Protein AF-0000000080790350 (afdb_homodimer)

Solvent-accessible surface area (backbone atoms only — not comparable to full-atom values): 18212 Å² total; per-residue (Å²): 137,36,39,38,38,30,32,39,28,76,56,32,41,50,53,50,46,37,52,46,24,43,45,66,28,54,47,45,49,89,55,84,63,51,65,46,79,65,75,39,36,37,37,36,32,39,44,92,26,59,66,19,50,53,49,30,52,49,27,26,46,53,62,64,70,47,78,74,67,46,77,46,75,46,97,42,68,61,76,82,42,36,66,51,38,51,50,48,20,52,53,43,40,72,71,52,45,65,69,18,37,37,30,43,49,18,42,58,64,66,57,24,40,24,40,50,50,22,28,57,74,49,48,26,22,39,30,40,40,49,63,58,66,70,58,46,53,53,36,49,54,53,43,64,66,40,58,81,42,46,81,59,41,71,72,69,68,65,42,40,78,64,39,45,68,45,50,72,90,76,54,48,30,32,32,57,90,135,36,39,38,38,29,33,41,28,77,57,33,39,50,50,50,47,37,52,47,25,42,44,66,29,54,47,45,48,89,55,85,66,51,64,46,79,63,75,38,37,37,38,36,31,40,43,91,26,59,65,19,50,52,50,31,52,47,26,27,46,52,62,65,70,46,78,75,69,45,78,47,73,44,98,42,69,64,75,80,44,37,66,50,37,50,51,47,21,52,54,44,40,72,71,50,45,66,69,18,35,38,31,42,48,18,41,57,63,64,56,25,40,25,40,50,51,23,29,58,73,50,47,26,24,40,30,40,41,48,62,57,66,70,59,45,54,53,36,50,53,54,44,63,66,41,58,83,40,44,78,59,43,68,70,67,67,62,40,43,77,62,38,45,66,43,50,70,90,74,54,48,30,32,32,57,92

Sequence (354 aa):
MVKLVSTLGTSPGGVAETLQNLSTGKYIAPFEPKEIKFDEFIVLRTKGTEEAYYALRAILLCCVGFEKVKEVVFPFDDIENPKDFITVRETVREMLKPGDFMDFTGGRKAMSAAAVLSARDVGAHLVSTIIDQKEYGEMMVKFNRLKDKLSNVYSKGDCRSYFCDLMSSTTRTIVFFMVKLVSTLGTSPGGVAETLQNLSTGKYIAPFEPKEIKFDEFIVLRTKGTEEAYYALRAILLCCVGFEKVKEVVFPFDDIENPKDFITVRETVREMLKPGDFMDFTGGRKAMSAAAVLSARDVGAHLVSTIIDQKEYGEMMVKFNRLKDKLSNVYSKGDCRSYFCDLMSSTTRTIVFF

Foldseek 3Di:
DAEEEEEADQAQAFVLVQLQCQQCQNAAEPDRTDHDDHPAYEYEYEPPNVLSVLLNQLCCVQPRVDHHYHYDYDDHHAPDDVVSLVVLLVVLLVVDAAAYEYEYAHDDPSSSVSNVVSCVVRNHWYKYKDDDPVLQVVLVVLSVVCSVCSVVVVVPPPSCVRNVSSYDPPIHMYTYD/DAEEEEEADQAQAFVLVQLQCLQCQNAAEPDRTDHDDHPAYEYEYEPPNVLSVLLNQLCCVQPRVDHHYHYDYDDHHADDDVVSLVVLLVVLLVVDAAAYEYEYAHDDPSSSVSNVVSCVVRNHWYKYKDDDPVVQVVLVVLSVVCSVCSVVVVPPPPSCVRSVSSYDPDIHMYTYD

Organism: Sulfurisphaera tokodaii (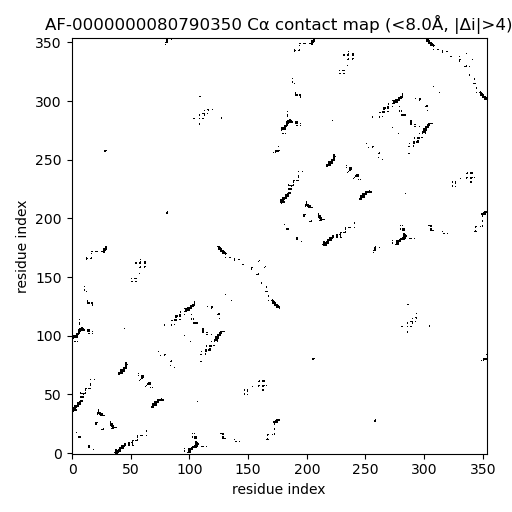strain DSM 16993 / JCM 10545 / NBRC 100140 / 7) (NCBI:txid273063)

Structure (mmCIF, N/CA/C/O backbone):
data_AF-0000000080790350-model_v1
#
loop_
_entity.id
_entity.type
_entity.pdbx_description
1 polymer 'CRISPR-associated protein'
#
loop_
_atom_site.group_PDB
_atom_site.id
_atom_site.type_symbol
_atom_site.label_atom_id
_atom_site.label_alt_id
_atom_site.label_comp_id
_atom_site.label_asym_id
_atom_site.label_entity_id
_atom_site.label_seq_id
_atom_site.pdbx_PDB_ins_code
_atom_site.Cartn_x
_atom_site.Cartn_y
_atom_site.Cartn_z
_atom_site.occupancy
_atom_site.B_iso_or_equiv
_atom_site.auth_seq_id
_atom_site.auth_comp_id
_atom_site.auth_asym_id
_atom_site.auth_atom_id
_atom_site.pdbx_PDB_model_num
ATOM 1 N N . MET A 1 1 ? 0.564 -28.547 3.238 1 87.38 1 MET A N 1
ATOM 2 C CA . MET A 1 1 ? -0.163 -27.766 2.234 1 87.38 1 MET A CA 1
ATOM 3 C C . MET A 1 1 ? 0.116 -26.281 2.389 1 87.38 1 MET A C 1
ATOM 5 O O . MET A 1 1 ? 0.014 -25.734 3.49 1 87.38 1 MET A O 1
ATOM 9 N N . VAL A 1 2 ? 0.736 -25.719 1.354 1 95.69 2 VAL A N 1
ATOM 10 C CA . VAL A 1 2 ? 1.088 -24.297 1.433 1 95.69 2 VAL A CA 1
ATOM 11 C C . VAL A 1 2 ? 0.245 -23.5 0.44 1 95.69 2 VAL A C 1
ATOM 13 O O . VAL A 1 2 ? 0.09 -23.906 -0.715 1 95.69 2 VAL A O 1
ATOM 16 N N . LYS A 1 3 ? -0.363 -22.422 0.945 1 97.25 3 LYS A N 1
ATOM 17 C CA . LYS A 1 3 ? -1.21 -21.594 0.087 1 97.25 3 LYS A CA 1
ATOM 18 C C . LYS A 1 3 ? -0.594 -20.219 -0.135 1 97.25 3 LY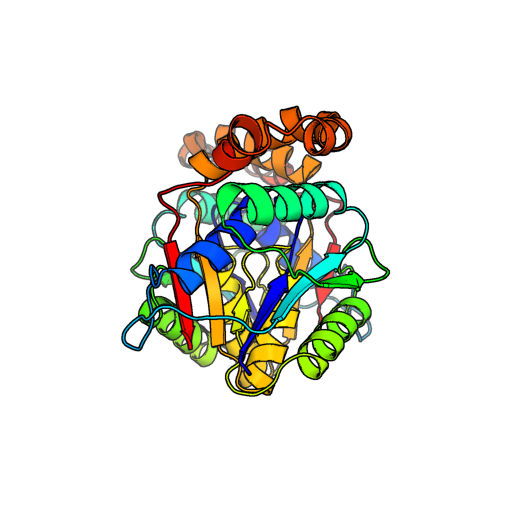S A C 1
ATOM 20 O O . LYS A 1 3 ? 0.123 -19.703 0.728 1 97.25 3 LYS A O 1
ATOM 25 N N . LEU A 1 4 ? -0.914 -19.656 -1.335 1 98.44 4 LEU A N 1
ATOM 26 C CA . LEU A 1 4 ? -0.67 -18.25 -1.646 1 98.44 4 LEU A CA 1
ATOM 27 C C . LEU A 1 4 ? -1.98 -17.469 -1.698 1 98.44 4 LEU A C 1
ATOM 29 O O . LEU A 1 4 ? -2.902 -17.844 -2.426 1 98.44 4 LEU A O 1
ATOM 33 N N . VAL A 1 5 ? -2.107 -16.516 -0.856 1 98.69 5 VAL A N 1
ATOM 34 C CA . VAL A 1 5 ? -3.23 -15.594 -0.904 1 98.69 5 VAL A CA 1
ATOM 35 C C . VAL A 1 5 ? -2.748 -14.219 -1.37 1 98.69 5 VAL A C 1
ATOM 37 O O . VAL A 1 5 ? -1.787 -13.672 -0.821 1 98.69 5 VAL A O 1
ATOM 40 N N . SER A 1 6 ? -3.375 -13.68 -2.443 1 98.56 6 SER A N 1
ATOM 41 C CA . SER A 1 6 ? -2.941 -12.406 -3.008 1 98.56 6 SER A CA 1
ATOM 42 C C . SER A 1 6 ? -4.09 -11.398 -3.045 1 98.56 6 SER A C 1
ATOM 44 O O . SER A 1 6 ? -5.219 -11.75 -3.379 1 98.56 6 SER A O 1
ATOM 46 N N . THR A 1 7 ? -3.775 -10.172 -2.65 1 98.25 7 THR A N 1
ATOM 47 C CA . THR A 1 7 ? -4.703 -9.086 -2.939 1 98.25 7 THR A CA 1
ATOM 48 C C . THR A 1 7 ? -4.559 -8.617 -4.383 1 98.25 7 THR A C 1
ATOM 50 O O . THR A 1 7 ? -3.441 -8.539 -4.902 1 98.25 7 THR A O 1
ATOM 53 N N . LEU A 1 8 ? -5.672 -8.352 -5.012 1 97.44 8 LEU A N 1
ATOM 54 C CA . LEU A 1 8 ? -5.672 -7.91 -6.406 1 97.44 8 LEU A CA 1
ATOM 55 C C . LEU A 1 8 ? -6.391 -6.574 -6.551 1 97.44 8 LEU A C 1
ATOM 57 O O . LEU A 1 8 ? -7.465 -6.375 -5.98 1 97.44 8 LEU A O 1
ATOM 61 N N . GLY A 1 9 ? -5.719 -5.656 -7.227 1 93.69 9 GLY A N 1
ATOM 62 C CA . GLY A 1 9 ? -6.34 -4.395 -7.602 1 93.69 9 GLY A CA 1
ATOM 63 C C . GLY A 1 9 ? -6.746 -4.344 -9.062 1 93.69 9 GLY A C 1
ATOM 64 O O . GLY A 1 9 ? -7.328 -5.297 -9.586 1 93.69 9 GLY A O 1
ATOM 65 N N . THR A 1 10 ? -6.461 -3.248 -9.703 1 89.5 10 THR A N 1
ATOM 66 C CA . THR A 1 10 ? -6.938 -3.02 -11.062 1 89.5 10 THR A CA 1
ATOM 67 C C . THR A 1 10 ? -5.906 -3.492 -12.086 1 89.5 10 THR A C 1
ATOM 69 O O . THR A 1 10 ? -6.168 -3.475 -13.289 1 89.5 10 THR A O 1
ATOM 72 N N . SER A 1 11 ? -4.781 -3.893 -11.656 1 87.75 11 SER A N 1
ATOM 73 C CA . SER A 1 11 ? -3.727 -4.379 -12.531 1 87.75 11 SER A CA 1
ATOM 74 C C . SER A 1 11 ? -3.357 -5.824 -12.211 1 87.75 11 SER A C 1
ATOM 76 O O . SER A 1 11 ? -3.037 -6.145 -11.062 1 87.75 11 SER A O 1
ATOM 78 N N . PRO A 1 12 ? -3.271 -6.656 -13.25 1 89.19 12 PRO A N 1
ATOM 79 C CA . PRO A 1 12 ? -3.023 -8.078 -12.992 1 89.19 12 PRO A CA 1
ATOM 80 C C . PRO A 1 12 ? -1.537 -8.398 -12.852 1 89.19 12 PRO A C 1
ATOM 82 O O . PRO A 1 12 ? -1.178 -9.438 -12.289 1 89.19 12 PRO A O 1
ATOM 85 N N . GLY A 1 13 ? -0.657 -7.637 -13.406 1 86.94 13 GLY A N 1
ATOM 86 C CA . GLY A 1 13 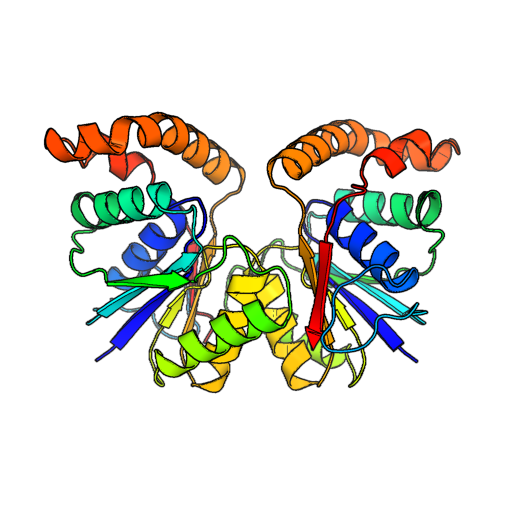? 0.731 -7.988 -13.656 1 86.94 13 GLY A CA 1
ATOM 87 C C . GLY A 1 13 ? 1.504 -8.312 -12.391 1 86.94 13 GLY A C 1
ATOM 88 O O . GLY A 1 13 ? 2.207 -9.328 -12.328 1 86.94 13 GLY A O 1
ATOM 89 N N . GLY A 1 14 ? 1.359 -7.559 -11.32 1 92.25 14 GLY A N 1
ATOM 90 C CA . GLY A 1 14 ? 2.129 -7.75 -10.102 1 92.25 14 GLY A CA 1
ATOM 91 C C . GLY A 1 14 ? 1.855 -9.078 -9.43 1 92.25 14 GLY A C 1
ATOM 92 O O . GLY A 1 14 ? 2.785 -9.766 -8.992 1 92.25 14 GLY A O 1
ATOM 93 N N . VAL A 1 15 ? 0.663 -9.469 -9.367 1 95.5 15 VAL A N 1
ATOM 94 C CA . VAL A 1 15 ? 0.258 -10.711 -8.711 1 95.5 15 VAL A CA 1
ATOM 95 C C . VAL A 1 15 ? 0.754 -11.906 -9.523 1 95.5 15 VAL A C 1
ATOM 97 O O . VAL A 1 15 ? 1.25 -12.891 -8.961 1 95.5 15 VAL A O 1
ATOM 100 N N . ALA A 1 16 ? 0.653 -11.797 -10.852 1 93.94 16 ALA A N 1
ATOM 101 C CA . ALA A 1 16 ? 1.15 -12.867 -11.711 1 93.94 16 ALA A CA 1
ATOM 102 C C . ALA A 1 16 ? 2.652 -13.062 -11.531 1 93.94 16 ALA A C 1
ATOM 104 O O . ALA A 1 16 ? 3.127 -14.203 -11.414 1 93.94 16 ALA A O 1
ATOM 105 N N . GLU A 1 17 ? 3.311 -11.984 -11.477 1 94.69 17 GLU A N 1
ATOM 106 C CA . GLU A 1 17 ? 4.762 -12.031 -11.32 1 94.69 17 GLU A CA 1
ATOM 107 C C . GLU A 1 17 ? 5.156 -12.57 -9.953 1 94.69 17 GLU A C 1
ATOM 109 O O . GLU A 1 17 ? 6.164 -13.273 -9.828 1 94.69 17 GLU A O 1
ATOM 114 N N . THR A 1 18 ? 4.395 -12.242 -8.961 1 96.62 18 THR A N 1
ATOM 115 C CA . THR A 1 18 ? 4.66 -12.781 -7.629 1 96.62 18 THR A CA 1
ATOM 116 C C . THR A 1 18 ? 4.602 -14.312 -7.648 1 96.62 18 THR A C 1
ATOM 118 O O . THR A 1 18 ? 5.539 -14.977 -7.203 1 96.62 18 THR A O 1
ATOM 121 N N . LEU A 1 19 ? 3.527 -14.852 -8.188 1 96.5 19 LEU A N 1
ATOM 122 C CA . LEU A 1 19 ? 3.383 -16.297 -8.258 1 96.5 19 LEU A CA 1
ATOM 123 C C . LEU A 1 19 ? 4.512 -16.922 -9.07 1 96.5 19 LEU A C 1
ATOM 125 O O . LEU A 1 19 ? 5.113 -17.906 -8.648 1 96.5 19 LEU A O 1
ATOM 129 N N . GLN A 1 20 ? 4.789 -16.328 -10.203 1 94.56 20 GLN A N 1
ATOM 130 C CA . GLN A 1 20 ? 5.852 -16.844 -11.055 1 94.56 20 GLN A CA 1
ATOM 131 C C . GLN A 1 20 ? 7.188 -16.859 -10.32 1 94.56 20 GLN A C 1
ATOM 133 O O . GLN A 1 20 ? 7.898 -17.875 -10.336 1 94.56 20 GLN A O 1
ATOM 138 N N . ASN A 1 21 ? 7.527 -15.773 -9.703 1 96.44 21 ASN A N 1
ATOM 139 C CA . ASN A 1 21 ? 8.82 -15.648 -9.031 1 96.44 21 ASN A CA 1
ATOM 140 C C . ASN A 1 21 ? 8.938 -16.594 -7.848 1 96.44 21 ASN A C 1
ATOM 142 O O . ASN A 1 21 ? 9.977 -17.234 -7.652 1 96.44 21 ASN A O 1
ATOM 146 N N . LEU A 1 22 ? 7.859 -16.703 -7.07 1 97.25 22 LEU A N 1
ATOM 147 C CA . LEU A 1 22 ? 7.883 -17.641 -5.945 1 97.25 22 LEU A CA 1
ATOM 148 C C . LEU A 1 22 ? 7.992 -19.078 -6.43 1 97.25 22 LEU A C 1
ATOM 150 O O . LEU A 1 22 ? 8.773 -19.859 -5.887 1 97.25 22 LEU A O 1
ATOM 154 N N . SER A 1 23 ? 7.266 -19.406 -7.469 1 96.06 23 SER A N 1
ATOM 155 C CA . SER A 1 23 ? 7.207 -20.781 -7.957 1 96.06 23 SER A CA 1
ATOM 156 C C . SER A 1 23 ? 8.523 -21.188 -8.609 1 96.06 23 SER A C 1
ATOM 158 O O . SER A 1 23 ? 8.836 -22.375 -8.695 1 96.06 23 SER A O 1
ATOM 160 N N . THR A 1 24 ? 9.273 -20.219 -9.07 1 95.44 24 THR A N 1
ATOM 161 C CA . THR A 1 24 ? 10.523 -20.531 -9.758 1 95.44 24 THR A CA 1
ATOM 162 C C . THR A 1 24 ? 11.727 -20.234 -8.875 1 95.44 24 THR A C 1
ATOM 164 O O . THR A 1 24 ? 12.867 -20.328 -9.312 1 95.44 24 THR A O 1
ATOM 167 N N . GLY A 1 25 ? 11.484 -19.75 -7.672 1 96.69 25 GLY A N 1
ATOM 168 C CA . GLY A 1 25 ? 12.547 -19.516 -6.711 1 96.69 25 GLY A CA 1
ATOM 169 C C . GLY A 1 25 ? 13.305 -18.219 -6.961 1 96.69 25 GLY A C 1
ATOM 170 O O . GLY A 1 25 ? 14.43 -18.047 -6.484 1 96.69 25 GLY A O 1
ATOM 171 N N . LYS A 1 26 ? 12.695 -17.312 -7.699 1 95.56 26 LYS A N 1
ATOM 172 C CA . LYS A 1 26 ? 13.336 -16.047 -8.047 1 95.56 26 LYS A CA 1
ATOM 173 C C . LYS A 1 26 ? 12.812 -14.906 -7.172 1 95.56 26 LYS A C 1
ATOM 175 O O . LYS A 1 26 ? 12.117 -14.016 -7.664 1 95.56 26 LYS A O 1
ATOM 180 N N . TYR A 1 27 ? 13.242 -14.938 -5.934 1 97.31 27 TYR A N 1
ATOM 181 C CA . TYR A 1 27 ? 12.828 -13.914 -4.973 1 97.31 27 TYR A CA 1
ATOM 182 C C . TYR A 1 27 ? 13.898 -13.711 -3.906 1 97.31 27 TYR A C 1
ATOM 184 O O . TYR A 1 27 ? 14.836 -14.5 -3.797 1 97.31 27 TYR A O 1
ATOM 192 N N . ILE A 1 28 ? 13.805 -12.602 -3.244 1 97.81 28 ILE A N 1
ATOM 193 C CA . ILE A 1 28 ? 14.688 -12.266 -2.131 1 97.81 28 ILE A CA 1
ATOM 194 C C . ILE A 1 28 ? 13.992 -12.602 -0.809 1 97.81 28 ILE A C 1
ATOM 196 O O . ILE A 1 28 ? 12.805 -12.328 -0.638 1 97.81 28 ILE A O 1
ATOM 200 N N . ALA A 1 29 ? 14.719 -13.242 0.128 1 97.56 29 ALA A N 1
ATOM 201 C CA . ALA A 1 29 ? 14.148 -13.672 1.401 1 97.56 29 ALA A CA 1
ATOM 202 C C . ALA A 1 29 ? 15.211 -13.711 2.494 1 97.56 29 ALA A C 1
ATOM 204 O O . ALA A 1 29 ? 16.406 -13.586 2.211 1 97.56 29 ALA A O 1
ATOM 205 N N . PRO A 1 30 ? 14.711 -13.727 3.766 1 95.62 30 PRO A N 1
ATOM 206 C CA . PRO A 1 30 ? 15.688 -13.875 4.852 1 95.62 30 PRO A CA 1
ATOM 207 C C . PRO A 1 30 ? 16.266 -15.289 4.938 1 95.62 30 PRO A C 1
ATOM 209 O O . PRO A 1 30 ? 17.125 -15.562 5.777 1 95.62 30 PRO A O 1
ATOM 212 N N . PHE A 1 31 ? 15.758 -16.172 4.121 1 95 31 PHE A N 1
ATOM 213 C CA . PHE A 1 31 ? 16.219 -17.562 4.008 1 95 31 PHE A CA 1
ATOM 214 C C . PHE A 1 31 ? 16.562 -17.891 2.561 1 95 31 PHE A C 1
ATOM 216 O O . PHE A 1 31 ? 16.312 -17.094 1.654 1 95 31 PHE A O 1
ATOM 223 N N . GLU A 1 32 ? 17.125 -19.031 2.352 1 96.12 32 GLU A N 1
ATOM 224 C CA . GLU A 1 32 ? 17.5 -19.422 1 1 96.12 32 GLU A CA 1
ATOM 225 C C . GLU A 1 32 ? 16.266 -19.641 0.128 1 96.12 32 GLU A C 1
ATOM 227 O O . GLU A 1 32 ? 15.398 -20.453 0.454 1 96.12 32 GLU A O 1
ATOM 232 N N . PRO A 1 33 ? 16.219 -18.922 -0.925 1 96 33 PRO A N 1
ATOM 233 C CA . PRO A 1 33 ? 15.078 -19.125 -1.816 1 96 33 PRO A CA 1
ATOM 234 C C . PRO A 1 33 ? 15.047 -20.516 -2.43 1 96 33 PRO A C 1
ATOM 236 O O . PRO A 1 33 ? 16.094 -21.078 -2.746 1 96 33 PRO A O 1
ATOM 239 N N . LYS A 1 34 ? 13.852 -21.016 -2.516 1 97.19 34 LYS A N 1
ATOM 240 C CA . LYS A 1 34 ? 13.57 -22.281 -3.213 1 97.19 34 LYS A CA 1
ATOM 241 C C . LYS A 1 34 ? 12.289 -22.188 -4.023 1 97.19 34 LYS A C 1
ATOM 243 O O . LYS A 1 34 ? 11.5 -21.25 -3.846 1 97.19 34 LYS A O 1
ATOM 248 N N . GLU A 1 35 ? 12.188 -23.125 -4.941 1 97.62 35 GLU A N 1
ATOM 249 C CA . GLU A 1 35 ? 10.906 -23.219 -5.637 1 97.62 35 GLU A CA 1
ATOM 250 C C . GLU A 1 35 ? 9.781 -23.578 -4.668 1 97.62 35 GLU A C 1
ATOM 252 O O . GLU A 1 35 ? 9.93 -24.469 -3.832 1 97.62 35 GLU A O 1
ATOM 257 N N . ILE A 1 36 ? 8.758 -22.875 -4.754 1 97 36 ILE A N 1
ATOM 258 C CA . ILE A 1 36 ? 7.617 -23.156 -3.887 1 97 36 ILE A CA 1
ATOM 259 C C . ILE A 1 36 ? 6.449 -23.672 -4.719 1 97 36 ILE A C 1
ATOM 261 O O . ILE A 1 36 ? 6.035 -23.031 -5.688 1 97 36 ILE A O 1
ATOM 265 N N . LYS A 1 37 ? 5.988 -24.781 -4.395 1 95.31 37 LYS A N 1
ATOM 266 C CA . LYS A 1 37 ? 4.773 -25.328 -4.996 1 95.31 37 LYS A CA 1
ATOM 267 C C . LYS A 1 37 ? 3.551 -25.031 -4.133 1 95.31 37 LYS A C 1
ATOM 269 O O . LYS A 1 37 ? 3.441 -25.531 -3.012 1 95.31 37 LYS A O 1
ATOM 274 N N . PHE A 1 38 ? 2.648 -24.297 -4.672 1 96.81 38 PHE A N 1
ATOM 275 C CA . PHE A 1 38 ? 1.456 -23.938 -3.91 1 96.81 38 PHE A CA 1
ATOM 276 C C . PHE A 1 38 ? 0.329 -24.922 -4.18 1 96.81 38 PHE A C 1
ATOM 278 O O . PHE A 1 38 ? 0.031 -25.234 -5.332 1 96.81 38 PHE A O 1
ATOM 285 N N . ASP A 1 39 ? -0.269 -25.375 -3.135 1 95.25 39 ASP A N 1
ATOM 286 C CA . ASP A 1 39 ? -1.43 -26.25 -3.24 1 95.25 39 ASP A CA 1
ATOM 287 C C . ASP A 1 39 ? -2.684 -25.453 -3.609 1 95.25 39 ASP A C 1
ATOM 289 O O . ASP A 1 39 ? -3.602 -26 -4.23 1 95.25 39 ASP A O 1
ATOM 293 N N . GLU A 1 40 ? -2.674 -24.266 -3.156 1 96.5 40 GLU A N 1
ATOM 294 C CA . GLU A 1 40 ? -3.816 -23.375 -3.381 1 96.5 40 GLU A CA 1
ATOM 295 C C . GLU A 1 40 ? -3.365 -21.938 -3.621 1 96.5 40 GLU A C 1
ATOM 297 O O . GLU A 1 40 ? -2.443 -21.453 -2.961 1 96.5 40 GLU A O 1
ATOM 302 N N . PHE A 1 41 ? -3.98 -21.359 -4.602 1 98 41 PHE A N 1
ATOM 303 C CA . PHE A 1 41 ? -3.797 -19.938 -4.875 1 98 41 PHE A CA 1
ATOM 304 C C . PHE A 1 41 ? -5.129 -19.203 -4.828 1 98 41 PHE A C 1
ATOM 306 O O . PHE A 1 41 ? -6.047 -19.516 -5.59 1 98 41 PHE A O 1
ATOM 313 N N . ILE A 1 42 ? -5.266 -18.266 -3.861 1 98.38 42 ILE A N 1
ATOM 314 C CA . ILE A 1 42 ? -6.496 -17.516 -3.654 1 98.38 42 ILE A CA 1
ATOM 315 C C . ILE A 1 42 ? -6.25 -16.031 -3.922 1 98.38 42 ILE A C 1
ATOM 317 O O . ILE A 1 42 ? -5.266 -15.469 -3.441 1 98.38 42 ILE A O 1
ATOM 321 N N . VAL A 1 43 ? -7.117 -15.445 -4.691 1 98.38 43 VAL A N 1
ATOM 322 C CA . VAL A 1 43 ? -7.031 -14.023 -5.012 1 98.38 43 VAL A CA 1
ATOM 323 C C . VAL A 1 43 ? -8.18 -13.273 -4.344 1 98.38 43 VAL A C 1
ATOM 325 O O . VAL A 1 43 ? -9.344 -13.633 -4.52 1 98.38 43 VAL A O 1
ATOM 328 N N . LEU A 1 44 ? -7.832 -12.281 -3.549 1 98.56 44 LEU A N 1
ATOM 329 C CA . LEU A 1 44 ? -8.789 -11.391 -2.914 1 98.56 44 LEU A CA 1
ATOM 330 C C . LEU A 1 44 ? -8.953 -10.109 -3.723 1 98.56 44 LEU A C 1
ATOM 332 O O . LEU A 1 44 ? -7.969 -9.445 -4.051 1 98.56 44 LEU A O 1
ATOM 336 N N . ARG A 1 45 ? -10.203 -9.75 -3.988 1 97.75 45 ARG A N 1
ATOM 337 C CA . ARG A 1 45 ? -10.414 -8.539 -4.766 1 97.75 45 ARG A CA 1
ATOM 338 C C . ARG A 1 45 ? -11.727 -7.863 -4.383 1 97.75 45 ARG A C 1
ATOM 340 O O . ARG A 1 45 ? -12.594 -8.492 -3.766 1 97.75 45 ARG A O 1
ATOM 347 N N . THR A 1 46 ? -11.82 -6.594 -4.609 1 96.75 46 THR A N 1
ATOM 348 C CA . THR A 1 46 ? -13.07 -5.867 -4.418 1 96.75 46 THR A CA 1
ATOM 349 C C . THR A 1 46 ? -13.906 -5.875 -5.699 1 96.75 46 THR A C 1
ATOM 351 O O . THR A 1 46 ? -13.422 -6.277 -6.758 1 96.75 46 THR A O 1
ATOM 354 N N . LYS A 1 47 ? -15.078 -5.488 -5.57 1 95.25 47 LYS A N 1
ATOM 355 C CA . LYS A 1 47 ? -15.922 -5.312 -6.75 1 95.25 47 LYS A CA 1
ATOM 356 C C . LYS A 1 47 ? -15.305 -4.312 -7.723 1 95.25 47 LYS A C 1
ATOM 358 O O . LYS A 1 47 ? -14.578 -3.406 -7.309 1 95.25 47 LYS A O 1
ATOM 363 N N . GLY A 1 48 ? -15.531 -4.562 -8.992 1 91.75 48 GLY A N 1
ATOM 364 C CA . GLY A 1 48 ? -15.07 -3.611 -9.992 1 91.75 48 GLY A CA 1
ATOM 365 C C . GLY A 1 48 ? -13.695 -3.945 -10.539 1 91.75 48 GLY A C 1
ATOM 366 O O . GLY A 1 48 ? -13.148 -3.207 -11.367 1 91.75 48 GLY A O 1
ATOM 367 N N . THR A 1 49 ? -13.07 -5.066 -10.094 1 93.38 49 THR A N 1
ATOM 368 C CA . THR A 1 49 ? -11.734 -5.445 -10.539 1 93.38 49 THR A CA 1
ATOM 369 C C . THR A 1 49 ? -11.789 -6.707 -11.398 1 93.38 49 THR A C 1
ATOM 371 O O . THR A 1 49 ? -10.805 -7.449 -11.484 1 93.38 49 THR A O 1
ATOM 374 N N . GLU A 1 50 ? -12.906 -6.965 -12.047 1 91.38 50 GLU A N 1
ATOM 375 C CA . GLU A 1 50 ? -13.148 -8.195 -12.789 1 91.38 50 GLU A CA 1
ATOM 376 C C . GLU A 1 50 ? -12.195 -8.328 -13.969 1 91.38 50 GLU A C 1
ATOM 378 O O . GLU A 1 50 ? -11.672 -9.414 -14.234 1 91.38 50 GLU A O 1
ATOM 383 N N . GLU A 1 51 ? -12.008 -7.254 -14.648 1 89.06 51 GLU A N 1
ATOM 384 C CA . GLU A 1 51 ? -11.141 -7.297 -15.82 1 89.06 51 GLU A CA 1
ATOM 385 C C . GLU A 1 51 ? -9.711 -7.688 -15.438 1 89.06 51 GLU A C 1
ATOM 387 O O . GLU A 1 51 ? -9.07 -8.469 -16.141 1 89.06 51 GLU A O 1
ATOM 392 N N . ALA A 1 52 ? -9.242 -7.121 -14.344 1 91.5 52 ALA A N 1
ATOM 393 C CA . ALA A 1 52 ? -7.91 -7.469 -13.867 1 91.5 52 ALA A CA 1
ATOM 394 C C . ALA A 1 52 ? -7.832 -8.938 -13.477 1 91.5 52 ALA A C 1
ATOM 396 O O . ALA A 1 52 ? -6.832 -9.609 -13.75 1 91.5 52 ALA A O 1
ATOM 397 N N . TYR A 1 53 ? -8.883 -9.445 -12.906 1 93.06 53 TYR A N 1
ATOM 398 C CA . TYR A 1 53 ? -8.922 -10.844 -12.492 1 93.06 53 TYR A CA 1
ATOM 399 C C . TYR A 1 53 ? -8.891 -11.773 -13.703 1 93.06 53 TYR A C 1
ATOM 401 O O . TYR A 1 53 ? -8.156 -12.758 -13.719 1 93.06 53 TYR A O 1
ATOM 409 N N . TYR A 1 54 ? -9.641 -11.43 -14.664 1 88.94 54 TYR A N 1
ATOM 410 C CA . TYR A 1 54 ? -9.68 -12.258 -15.867 1 88.94 54 TYR A CA 1
ATOM 411 C C . TYR A 1 54 ? -8.328 -12.234 -16.578 1 88.94 54 TYR A C 1
ATOM 413 O O . TYR A 1 54 ? -7.863 -13.273 -17.062 1 88.94 54 TYR A O 1
ATOM 421 N N . ALA A 1 55 ? -7.777 -11.125 -16.625 1 89.62 55 ALA A N 1
ATOM 422 C CA . ALA A 1 55 ? -6.449 -11.016 -17.219 1 89.62 55 ALA A CA 1
ATOM 423 C C . ALA A 1 55 ? -5.426 -11.828 -16.438 1 89.62 55 ALA A C 1
ATOM 425 O O . ALA A 1 55 ? -4.566 -12.492 -17.016 1 89.62 55 ALA A O 1
ATOM 426 N N . LEU A 1 56 ? -5.523 -11.766 -15.117 1 92.56 56 LEU A N 1
ATOM 427 C CA . LEU A 1 56 ? -4.637 -12.562 -14.273 1 92.56 56 LEU A CA 1
ATOM 428 C C . LEU A 1 56 ? -4.77 -14.047 -14.578 1 92.56 56 LEU A C 1
ATOM 430 O O . LEU A 1 56 ? -3.768 -14.742 -14.758 1 92.56 56 LEU A O 1
ATOM 434 N N . ARG A 1 57 ? -5.969 -14.523 -14.703 1 91.12 57 ARG A N 1
ATOM 435 C CA . ARG A 1 57 ? -6.219 -15.93 -15 1 91.12 57 ARG A CA 1
ATOM 436 C C . ARG A 1 57 ? -5.602 -16.328 -16.328 1 91.12 57 ARG A C 1
ATOM 438 O O . ARG A 1 57 ? -5.012 -17.406 -16.453 1 91.12 57 ARG A O 1
ATOM 445 N N . ALA A 1 58 ? -5.758 -15.438 -17.234 1 87.06 58 ALA A N 1
ATOM 446 C CA . ALA A 1 58 ? -5.199 -15.695 -18.547 1 87.06 58 ALA A CA 1
ATOM 447 C C . ALA A 1 58 ? -3.674 -15.766 -18.5 1 87.06 58 ALA A C 1
ATOM 449 O O . ALA A 1 58 ? -3.064 -16.656 -19.078 1 87.06 58 ALA A O 1
ATOM 450 N N . ILE A 1 59 ? -3.102 -14.844 -17.812 1 90.12 59 ILE A N 1
ATOM 451 C CA . ILE A 1 59 ? -1.649 -14.805 -17.672 1 90.12 59 ILE A CA 1
ATOM 452 C C . ILE A 1 59 ? -1.165 -16.078 -17 1 90.12 59 ILE A C 1
ATOM 454 O O . ILE A 1 59 ? -0.216 -16.719 -17.469 1 90.12 59 ILE A O 1
ATOM 458 N N . LEU A 1 60 ? -1.838 -16.453 -15.953 1 91.5 60 LEU A N 1
ATOM 459 C CA . LEU A 1 60 ? -1.423 -17.609 -15.18 1 91.5 60 LEU A CA 1
ATOM 460 C C . LEU A 1 60 ? -1.524 -18.891 -16.016 1 91.5 60 LEU A C 1
ATOM 462 O O . LEU A 1 60 ? -0.639 -19.734 -15.969 1 91.5 60 LEU A O 1
ATOM 466 N N . LEU A 1 61 ? -2.539 -18.938 -16.75 1 87.25 61 LEU A N 1
ATOM 467 C CA . LEU A 1 61 ? -2.758 -20.125 -17.578 1 87.25 61 LEU A CA 1
ATOM 468 C C . LEU A 1 61 ? -1.76 -20.172 -18.719 1 87.25 61 LEU A C 1
ATOM 470 O O . LEU A 1 61 ? -1.123 -21.203 -18.953 1 87.25 61 LEU A O 1
ATOM 474 N N . CYS A 1 62 ? -1.577 -19.062 -19.344 1 85.94 62 CYS A N 1
ATOM 475 C CA . CYS A 1 62 ? -0.878 -19.047 -20.625 1 85.94 62 CYS A CA 1
ATOM 476 C C . CYS A 1 62 ? 0.621 -18.859 -20.422 1 85.94 62 CYS A C 1
ATOM 478 O O . CYS A 1 62 ? 1.423 -19.312 -21.25 1 85.94 62 CYS A O 1
ATOM 480 N N . CYS A 1 63 ? 0.94 -18.156 -19.391 1 87.19 63 CYS A N 1
ATOM 481 C CA . CYS A 1 63 ? 2.324 -17.719 -19.297 1 87.19 63 CYS A CA 1
ATOM 482 C C . CYS A 1 63 ? 3.027 -18.359 -18.109 1 87.19 63 CYS A C 1
ATOM 484 O O . CYS A 1 63 ? 4.238 -18.594 -18.156 1 87.19 63 CYS A O 1
ATOM 486 N N . VAL A 1 64 ? 2.299 -18.703 -17.094 1 87.5 64 VAL A N 1
ATOM 487 C CA . VAL A 1 64 ? 2.906 -19.219 -15.867 1 87.5 64 VAL A CA 1
ATOM 488 C C . VAL A 1 64 ? 2.66 -20.719 -15.758 1 87.5 64 VAL A C 1
ATOM 490 O O . VAL A 1 64 ? 3.48 -21.453 -15.195 1 87.5 64 VAL A O 1
ATOM 493 N N . GLY A 1 65 ? 1.611 -21.188 -16.359 1 87.12 65 GLY A N 1
ATOM 494 C CA . GLY A 1 65 ? 1.273 -22.609 -16.281 1 87.12 65 GLY A CA 1
ATOM 495 C C . GLY A 1 65 ? 0.585 -22.984 -14.984 1 87.12 65 GLY A C 1
ATOM 496 O O . GLY A 1 65 ? 0.83 -24.062 -14.445 1 87.12 65 GLY A O 1
ATOM 497 N N . PHE A 1 66 ? -0.13 -22.016 -14.438 1 90.12 66 PHE A N 1
ATOM 498 C CA . PHE A 1 66 ? -0.916 -22.234 -13.227 1 90.12 66 PHE A CA 1
ATOM 499 C C . PHE A 1 66 ? -2.406 -22.109 -13.523 1 90.12 66 PHE A C 1
ATOM 501 O O . PHE A 1 66 ? -2.854 -21.109 -14.07 1 90.12 66 PHE A O 1
ATOM 508 N N . GLU A 1 67 ? -3.23 -23.078 -13.023 1 85.94 67 GLU A N 1
ATOM 509 C CA . GLU A 1 67 ? -4.629 -23.094 -13.438 1 85.94 67 GLU A CA 1
ATOM 510 C C . GLU A 1 67 ? -5.562 -22.906 -12.25 1 85.94 67 GLU A C 1
ATOM 512 O O . GLU A 1 67 ? -6.629 -22.297 -12.383 1 85.94 67 GLU A O 1
ATOM 517 N N . LYS A 1 68 ? -5.219 -23.422 -11.133 1 90.06 68 LYS A N 1
ATOM 518 C CA . LYS A 1 68 ? -6.148 -23.453 -10.008 1 90.06 68 LYS A CA 1
ATOM 519 C C . LYS A 1 68 ? -6.078 -22.172 -9.188 1 90.06 68 LYS A C 1
ATOM 521 O O . LYS A 1 68 ? -5.219 -22.031 -8.312 1 90.06 68 LYS A O 1
ATOM 526 N N . VAL A 1 69 ? -7.004 -21.25 -9.555 1 95.06 69 VAL A N 1
ATOM 527 C CA . VAL A 1 69 ? -7.105 -20 -8.812 1 95.06 69 VAL A CA 1
ATOM 528 C C . VAL A 1 69 ? -8.508 -19.859 -8.227 1 95.06 69 VAL A C 1
ATOM 530 O O . VAL A 1 69 ? -9.508 -20.047 -8.938 1 95.06 69 VAL A O 1
ATOM 533 N N . LYS A 1 70 ? -8.586 -19.672 -7.016 1 96.81 70 LYS A N 1
ATOM 534 C CA . LYS A 1 70 ? -9.852 -19.328 -6.359 1 96.81 70 LYS A CA 1
ATOM 535 C C . LYS A 1 70 ? -9.945 -17.828 -6.102 1 96.81 70 LYS A C 1
ATOM 537 O O . LYS A 1 70 ? -8.938 -17.172 -5.844 1 96.81 70 LYS A O 1
ATOM 542 N N . GLU A 1 71 ? -11.141 -17.312 -6.203 1 97.69 71 GLU A N 1
ATOM 543 C CA . GLU A 1 71 ? -11.32 -15.898 -5.914 1 97.69 71 GLU A CA 1
ATOM 544 C C . GLU A 1 71 ? -12.234 -15.695 -4.703 1 97.69 71 GLU A C 1
ATOM 546 O O . GLU A 1 71 ? -13.117 -16.516 -4.441 1 97.69 71 GLU A O 1
ATOM 551 N N . VAL A 1 72 ? -11.969 -14.727 -3.98 1 98.12 72 VAL A N 1
ATOM 552 C CA . VAL A 1 72 ? -12.844 -14.156 -2.959 1 98.12 72 VAL A CA 1
ATOM 553 C C . VAL A 1 72 ? -13.117 -12.688 -3.273 1 98.12 72 VAL A C 1
ATOM 555 O O . VAL A 1 72 ? -12.188 -11.891 -3.396 1 98.12 72 VAL A O 1
ATOM 558 N N . VAL A 1 73 ? -14.422 -12.352 -3.418 1 97.94 73 VAL A N 1
ATOM 559 C CA . VAL A 1 73 ? -14.812 -10.992 -3.779 1 97.94 73 VAL A CA 1
ATOM 560 C C . VAL A 1 73 ? -15.469 -10.305 -2.584 1 97.94 73 VAL A C 1
ATOM 562 O O . VAL A 1 73 ? -16.453 -10.805 -2.037 1 97.94 73 VAL A O 1
ATOM 565 N N . PHE A 1 74 ? -14.883 -9.234 -2.209 1 98.06 74 PHE A N 1
ATOM 566 C CA . PHE A 1 74 ? -15.508 -8.445 -1.153 1 98.06 74 PHE A CA 1
ATOM 567 C C . PHE A 1 74 ? -16.719 -7.695 -1.686 1 98.06 74 PHE A C 1
ATOM 569 O O . PHE A 1 74 ? -16.766 -7.324 -2.861 1 98.06 74 PHE A O 1
ATOM 576 N N . PRO A 1 75 ? -17.672 -7.41 -0.868 1 96.06 75 PRO A N 1
ATOM 577 C CA . PRO A 1 75 ? -18.938 -6.828 -1.324 1 96.06 75 PRO A CA 1
ATOM 578 C C . PRO A 1 75 ? -18.859 -5.312 -1.495 1 96.06 75 PRO A C 1
ATOM 580 O O . PRO A 1 75 ? -19.906 -4.652 -1.631 1 96.06 75 PRO A O 1
ATOM 583 N N . PHE A 1 76 ? -17.719 -4.695 -1.465 1 96.44 76 PHE A N 1
ATOM 584 C CA . PHE A 1 76 ? -17.547 -3.258 -1.625 1 96.44 76 PHE A CA 1
ATOM 585 C C . PHE A 1 76 ? -16.547 -2.957 -2.734 1 96.44 76 PHE A C 1
ATOM 587 O O . PHE A 1 76 ? -15.742 -3.818 -3.109 1 96.44 76 PHE A O 1
ATOM 594 N N . ASP A 1 77 ? -16.547 -1.769 -3.26 1 93.19 77 ASP A N 1
ATOM 595 C CA . ASP A 1 77 ? -15.703 -1.359 -4.379 1 93.19 77 ASP A CA 1
ATOM 596 C C . ASP A 1 77 ? -14.305 -0.977 -3.9 1 93.19 77 ASP A C 1
ATOM 598 O O . ASP A 1 77 ? -13.344 -1.034 -4.668 1 93.19 77 ASP A O 1
ATOM 602 N N . ASP A 1 78 ? -14.281 -0.527 -2.738 1 93.31 78 ASP A N 1
ATOM 603 C CA . ASP A 1 78 ? -13.055 -0.117 -2.072 1 93.31 78 ASP A CA 1
ATOM 604 C C . ASP A 1 78 ? -13.219 -0.134 -0.554 1 93.31 78 ASP A C 1
ATOM 606 O O . ASP A 1 78 ? -14.336 -0.212 -0.047 1 93.31 78 ASP A O 1
ATOM 610 N N . ILE A 1 79 ? -12.133 -0.186 0.195 1 95.44 79 ILE A N 1
ATOM 611 C CA . ILE A 1 79 ? -12.203 -0.016 1.642 1 95.44 79 ILE A CA 1
ATOM 612 C C . ILE A 1 79 ? -12.406 1.459 1.979 1 95.44 79 ILE A C 1
ATOM 614 O O . ILE A 1 79 ? -11.492 2.271 1.83 1 95.44 79 ILE A O 1
ATOM 618 N N . GLU A 1 80 ? -13.602 1.788 2.441 1 93.38 80 GLU A N 1
ATOM 619 C CA . GLU A 1 80 ? -13.93 3.203 2.6 1 93.38 80 GLU A CA 1
ATOM 620 C C . GLU A 1 80 ? -14.312 3.523 4.043 1 93.38 80 GLU A C 1
ATOM 622 O O . GLU A 1 80 ? -14.719 4.645 4.348 1 93.38 80 GLU A O 1
ATOM 627 N N . ASN A 1 81 ? -14.258 2.57 4.91 1 95.69 81 ASN A N 1
ATOM 628 C CA . ASN A 1 81 ? -14.547 2.744 6.332 1 95.69 81 ASN A CA 1
ATOM 629 C C . ASN A 1 81 ? -13.922 1.636 7.172 1 95.69 81 ASN A C 1
ATOM 631 O O . ASN A 1 81 ? -13.477 0.619 6.633 1 95.69 81 ASN A O 1
ATOM 635 N N . PRO A 1 82 ? -13.875 1.86 8.492 1 97.06 82 PRO A N 1
ATOM 636 C CA . PRO A 1 82 ? -13.234 0.882 9.375 1 97.06 82 PRO A CA 1
ATOM 637 C C . PRO A 1 82 ? -13.891 -0.498 9.297 1 97.06 82 PRO A C 1
ATOM 639 O O . PRO A 1 82 ? -13.203 -1.516 9.43 1 97.06 82 PRO A O 1
ATOM 642 N N . LYS A 1 83 ? -15.156 -0.531 9.055 1 97.19 83 LYS A N 1
ATOM 643 C CA . LYS A 1 83 ? -15.852 -1.813 8.984 1 97.19 83 LYS A CA 1
ATOM 644 C C . LYS A 1 83 ? -15.375 -2.633 7.789 1 97.19 83 LYS A C 1
ATOM 646 O O . LYS A 1 83 ? -15.164 -3.842 7.902 1 97.19 83 LYS A O 1
ATOM 651 N N . ASP A 1 84 ? -15.234 -1.986 6.613 1 97.69 84 ASP A N 1
ATOM 652 C CA . ASP A 1 84 ? -14.68 -2.658 5.438 1 97.69 84 ASP A CA 1
ATOM 653 C C . ASP A 1 84 ? -13.297 -3.23 5.734 1 97.69 84 ASP A C 1
ATOM 655 O O . ASP A 1 84 ? -12.992 -4.359 5.34 1 97.69 84 ASP A O 1
ATOM 659 N N . PHE A 1 85 ? -12.531 -2.447 6.461 1 98.25 85 PHE A N 1
ATOM 660 C CA . PHE A 1 85 ? -11.172 -2.83 6.828 1 98.25 85 PHE A CA 1
ATOM 661 C C . PHE A 1 85 ? -11.172 -4.098 7.672 1 98.25 85 PHE A C 1
ATOM 663 O O . PHE A 1 85 ? -10.422 -5.035 7.398 1 98.25 85 PHE A O 1
ATOM 670 N N . ILE A 1 86 ? -12.016 -4.141 8.648 1 97.69 86 ILE A N 1
ATOM 671 C CA . ILE A 1 86 ? -12.125 -5.277 9.555 1 97.69 86 ILE A CA 1
ATOM 672 C C . ILE A 1 86 ? -12.602 -6.508 8.789 1 97.69 86 ILE A C 1
ATOM 674 O O . ILE A 1 86 ? -12.148 -7.625 9.047 1 97.69 86 ILE A O 1
ATOM 678 N N . THR A 1 87 ? -13.484 -6.293 7.836 1 98.31 87 THR A N 1
ATOM 679 C CA . THR A 1 87 ? -13.977 -7.395 7.016 1 98.31 87 THR A CA 1
ATOM 680 C C . THR A 1 87 ? -12.836 -8.062 6.258 1 98.31 87 THR A C 1
ATOM 682 O O . THR A 1 87 ? -12.734 -9.289 6.23 1 98.31 87 THR A O 1
ATOM 685 N N . VAL A 1 88 ? -11.992 -7.262 5.676 1 98.5 88 VAL A N 1
ATOM 686 C CA . VAL A 1 88 ? -10.844 -7.809 4.961 1 98.5 88 VAL A CA 1
ATOM 687 C C . VAL A 1 88 ? -9.93 -8.555 5.938 1 98.5 88 VAL A C 1
ATOM 689 O O . VAL A 1 88 ? -9.508 -9.68 5.668 1 98.5 88 VAL A O 1
ATOM 692 N N . ARG A 1 89 ? -9.68 -7.977 7.07 1 98.25 89 ARG A N 1
ATOM 693 C CA . ARG A 1 89 ? -8.789 -8.578 8.062 1 98.25 89 ARG A CA 1
ATOM 694 C C . ARG A 1 89 ? -9.297 -9.953 8.484 1 98.25 89 ARG A C 1
ATOM 696 O O . ARG A 1 89 ? -8.531 -10.922 8.492 1 98.25 89 ARG A O 1
ATOM 703 N N . GLU A 1 90 ? -10.531 -9.969 8.781 1 98.38 90 GLU A N 1
ATOM 704 C CA . GLU A 1 90 ? -11.117 -11.211 9.281 1 98.38 90 GLU A CA 1
ATOM 705 C C . GLU A 1 90 ? -11.133 -12.281 8.195 1 98.38 90 GLU A C 1
ATOM 707 O O . GLU A 1 90 ? -10.836 -13.453 8.469 1 98.38 90 GLU A O 1
ATOM 712 N N . THR A 1 91 ? -11.484 -11.875 7.027 1 98.62 91 THR A N 1
ATOM 713 C CA . THR A 1 91 ? -11.508 -12.812 5.91 1 98.62 91 THR A CA 1
ATOM 714 C C . THR A 1 91 ? -10.117 -13.414 5.684 1 98.62 91 THR A C 1
ATOM 716 O O . THR A 1 91 ? -9.977 -14.633 5.562 1 98.62 91 THR A O 1
ATOM 719 N N . VAL A 1 92 ? -9.102 -12.609 5.68 1 98.56 92 VAL A N 1
ATOM 720 C CA . VAL A 1 92 ? -7.734 -13.055 5.449 1 98.56 92 VAL A CA 1
ATOM 721 C C . VAL A 1 92 ? -7.273 -13.945 6.602 1 98.56 92 VAL A C 1
ATOM 723 O O . VAL A 1 92 ? -6.648 -14.984 6.379 1 98.56 92 VAL A O 1
ATOM 726 N N . ARG A 1 93 ? -7.578 -13.531 7.793 1 98.19 93 ARG A N 1
ATOM 727 C CA . ARG A 1 93 ? -7.191 -14.297 8.977 1 98.19 93 ARG A CA 1
ATOM 728 C C . ARG A 1 93 ? -7.742 -15.719 8.922 1 98.19 93 ARG A C 1
ATOM 730 O O . ARG A 1 93 ? -7.055 -16.672 9.289 1 98.19 93 ARG A O 1
ATOM 737 N N . GLU A 1 94 ? -8.938 -15.828 8.438 1 97.88 94 GLU A N 1
ATOM 738 C CA . GLU A 1 94 ? -9.609 -17.125 8.383 1 97.88 94 GLU A CA 1
ATOM 739 C C . GLU A 1 94 ? -9.008 -18.016 7.289 1 97.88 94 GLU A C 1
ATOM 741 O O . GLU A 1 94 ? -9.047 -19.234 7.387 1 97.88 94 GLU A O 1
ATOM 746 N N . MET A 1 95 ? -8.422 -17.391 6.32 1 97.38 95 MET A N 1
ATOM 747 C CA . MET A 1 95 ? -7.945 -18.125 5.152 1 97.38 95 MET A CA 1
ATOM 748 C C . MET A 1 95 ? -6.527 -18.641 5.379 1 97.38 95 MET A C 1
ATOM 750 O O . MET A 1 95 ? -6.129 -19.656 4.801 1 97.38 95 MET A O 1
ATOM 754 N N . LEU A 1 96 ? -5.805 -18 6.215 1 98.25 96 LEU A N 1
ATOM 755 C CA . LEU A 1 96 ? -4.371 -18.266 6.312 1 98.25 96 LEU A CA 1
ATOM 756 C C . LEU A 1 96 ? -4.07 -19.172 7.496 1 98.25 96 LEU A C 1
ATOM 758 O O . LEU A 1 96 ? -4.812 -19.188 8.477 1 98.25 96 LEU A O 1
ATOM 762 N N . LYS A 1 97 ? -3.057 -19.906 7.383 1 98 97 LYS A N 1
ATOM 763 C CA . LYS A 1 97 ? -2.408 -20.688 8.43 1 98 97 LYS A CA 1
ATOM 764 C C . LYS A 1 97 ? -0.918 -20.375 8.516 1 98 97 LYS A C 1
ATOM 766 O O . LYS A 1 97 ? -0.355 -19.766 7.598 1 98 97 LYS A O 1
ATOM 771 N N . PRO A 1 98 ? -0.336 -20.734 9.672 1 97.69 98 PRO A N 1
ATOM 772 C CA . PRO A 1 98 ? 1.113 -20.531 9.734 1 97.69 98 PRO A CA 1
ATOM 773 C C . PRO A 1 98 ? 1.856 -21.203 8.578 1 97.69 98 PRO A C 1
ATOM 775 O O . PRO A 1 98 ? 1.579 -22.344 8.242 1 97.69 98 PRO A O 1
ATOM 778 N N . GLY A 1 99 ? 2.713 -20.438 7.965 1 96.81 99 GLY A N 1
ATOM 779 C CA . GLY A 1 99 ? 3.516 -20.969 6.879 1 96.81 99 GLY A CA 1
ATOM 780 C C . GLY A 1 99 ? 2.959 -20.656 5.504 1 96.81 99 GLY A C 1
ATOM 781 O O . GLY A 1 99 ? 3.652 -20.797 4.496 1 96.81 99 GLY A O 1
ATOM 782 N N . ASP A 1 100 ? 1.7 -20.203 5.43 1 98.44 100 ASP A N 1
ATOM 783 C CA . ASP A 1 100 ? 1.146 -19.719 4.172 1 98.44 100 ASP A CA 1
ATOM 784 C C . ASP A 1 100 ? 1.813 -18.406 3.75 1 98.44 100 ASP A C 1
ATOM 786 O O . ASP A 1 100 ? 2.635 -17.859 4.484 1 98.44 100 ASP A O 1
ATOM 790 N N . PHE A 1 101 ? 1.51 -17.953 2.514 1 98.69 101 PHE A N 1
ATOM 791 C CA . PHE A 1 101 ? 2.066 -16.719 1.97 1 98.69 101 PHE A CA 1
ATOM 792 C C . PHE A 1 101 ? 0.963 -15.703 1.69 1 98.69 101 PHE A C 1
ATOM 794 O O . PHE A 1 101 ? -0.029 -16.016 1.033 1 98.69 101 PHE A O 1
ATOM 801 N N . MET A 1 102 ? 1.15 -14.539 2.215 1 98.81 102 MET A N 1
ATOM 802 C CA . MET A 1 102 ? 0.276 -13.406 1.931 1 98.81 102 MET A CA 1
ATOM 803 C C . MET A 1 102 ? 0.958 -12.414 0.995 1 98.81 102 MET A C 1
ATOM 805 O O . MET A 1 102 ? 1.869 -11.695 1.405 1 98.81 102 MET A O 1
ATOM 809 N N . ASP A 1 103 ? 0.565 -12.383 -0.264 1 98.69 103 ASP A N 1
ATOM 810 C CA . ASP A 1 103 ? 1.021 -11.43 -1.265 1 98.69 103 ASP A CA 1
ATOM 811 C C . ASP A 1 103 ? 0.184 -10.148 -1.224 1 98.69 103 ASP A C 1
ATOM 813 O O . ASP A 1 103 ? -0.98 -10.156 -1.628 1 98.69 103 ASP A O 1
ATOM 817 N N . PHE A 1 104 ? 0.813 -9.086 -0.761 1 98.19 104 PHE A N 1
ATOM 818 C CA . PHE A 1 104 ? 0.086 -7.828 -0.641 1 98.19 104 PHE A CA 1
ATOM 819 C C . PHE A 1 104 ? 0.499 -6.855 -1.741 1 98.19 104 PHE A C 1
ATOM 821 O O . PHE A 1 104 ? 0.478 -5.641 -1.544 1 98.19 104 PHE A O 1
ATOM 828 N N . THR A 1 105 ? 0.89 -7.391 -2.916 1 95.88 105 THR A N 1
ATOM 829 C CA . THR A 1 105 ? 1.346 -6.617 -4.066 1 95.88 105 THR A CA 1
ATOM 830 C C . THR A 1 105 ? 0.203 -5.789 -4.648 1 95.88 105 THR A C 1
ATOM 832 O O . THR A 1 105 ? 0.398 -4.633 -5.031 1 95.88 105 THR A O 1
ATOM 835 N N . GLY A 1 106 ? -0.902 -6.352 -4.719 1 93.94 106 GLY A N 1
ATOM 836 C CA . GLY A 1 106 ? -2.029 -5.723 -5.391 1 93.94 106 GLY A CA 1
ATOM 837 C C . GLY A 1 106 ? -2.969 -5.008 -4.438 1 93.94 106 GLY A C 1
ATOM 838 O O . GLY A 1 106 ? -2.889 -5.195 -3.221 1 93.94 106 GLY A O 1
ATOM 839 N N . GLY A 1 107 ? -3.824 -4.195 -5.047 1 90.75 107 GLY A N 1
ATOM 840 C CA . GLY A 1 107 ? -4.836 -3.514 -4.254 1 90.75 107 GLY A CA 1
ATOM 841 C C . GLY A 1 107 ? -4.383 -2.156 -3.75 1 90.75 107 GLY A C 1
ATOM 842 O O . GLY A 1 107 ? -3.188 -1.851 -3.762 1 90.75 107 GLY A O 1
ATOM 843 N N . ARG A 1 108 ? -5.355 -1.401 -3.254 1 87.88 108 ARG A N 1
ATOM 844 C CA . ARG A 1 108 ? -5.023 -0.141 -2.598 1 87.88 108 ARG A CA 1
ATOM 845 C C . ARG A 1 108 ? -4.43 -0.383 -1.215 1 87.88 108 ARG A C 1
ATOM 847 O O . ARG A 1 108 ? -4.402 -1.519 -0.734 1 87.88 108 ARG A O 1
ATOM 854 N N . LYS A 1 109 ? -3.893 0.547 -0.597 1 91.56 109 LYS A N 1
ATOM 855 C CA . LYS A 1 109 ? -3.061 0.448 0.599 1 91.56 109 LYS A CA 1
ATOM 856 C C . LYS A 1 109 ? -3.859 -0.094 1.781 1 91.56 109 LYS A C 1
ATOM 858 O O . LYS A 1 109 ? -3.34 -0.875 2.582 1 91.56 109 LYS A O 1
ATOM 863 N N . ALA A 1 110 ? -5.082 0.341 1.851 1 95.81 110 ALA A N 1
ATOM 864 C CA . ALA A 1 110 ? -5.875 -0.111 2.992 1 95.81 110 ALA A CA 1
ATOM 865 C C . ALA A 1 110 ? -6.09 -1.621 2.945 1 95.81 110 ALA A C 1
ATOM 867 O O . ALA A 1 110 ? -6.066 -2.289 3.982 1 95.81 110 ALA A O 1
ATOM 868 N N . MET A 1 111 ? -6.297 -2.125 1.749 1 96.75 111 MET A N 1
ATOM 869 C CA . MET A 1 111 ? -6.457 -3.568 1.61 1 96.75 111 MET A CA 1
ATOM 870 C C . MET A 1 111 ? -5.172 -4.301 1.976 1 96.75 111 MET A C 1
ATOM 872 O O . MET A 1 111 ? -5.199 -5.285 2.715 1 96.75 111 MET A O 1
ATOM 876 N N . SER A 1 112 ? -4.078 -3.793 1.45 1 96.62 112 SER A N 1
ATOM 877 C CA . SER A 1 112 ? -2.781 -4.383 1.764 1 96.62 112 SER A CA 1
ATOM 878 C C . SER A 1 112 ? -2.504 -4.344 3.262 1 96.62 112 SER A C 1
ATOM 880 O O . SER A 1 112 ? -2.008 -5.316 3.832 1 96.62 112 SER A O 1
ATOM 882 N N . ALA A 1 113 ? -2.84 -3.242 3.863 1 97.81 113 ALA A N 1
ATOM 883 C CA . ALA A 1 113 ? -2.613 -3.092 5.297 1 97.81 113 ALA A CA 1
ATOM 884 C C . ALA A 1 113 ? -3.424 -4.117 6.09 1 97.81 113 ALA A C 1
ATOM 886 O O . ALA A 1 113 ? -2.898 -4.758 7 1 97.81 113 ALA A O 1
ATOM 887 N N . ALA A 1 114 ? -4.691 -4.273 5.754 1 98.25 114 ALA A N 1
ATOM 888 C CA . ALA A 1 114 ? -5.551 -5.246 6.426 1 98.25 114 ALA A CA 1
ATOM 889 C C . ALA A 1 114 ? -5 -6.66 6.277 1 98.25 114 ALA A C 1
ATOM 891 O O . ALA A 1 114 ? -4.938 -7.418 7.25 1 98.25 114 ALA A O 1
ATOM 892 N N . ALA A 1 115 ? -4.582 -6.941 5.09 1 98.44 115 ALA A N 1
ATOM 893 C CA . ALA A 1 115 ? -4.059 -8.273 4.797 1 98.44 115 ALA A CA 1
ATOM 894 C C . ALA A 1 115 ? -2.775 -8.547 5.574 1 98.44 115 ALA A C 1
ATOM 896 O O . ALA A 1 115 ? -2.605 -9.625 6.148 1 98.44 115 ALA A O 1
ATOM 897 N N . VAL A 1 116 ? -1.925 -7.586 5.609 1 98.38 116 VAL A N 1
ATOM 898 C CA . VAL A 1 116 ? -0.619 -7.711 6.25 1 98.38 116 VAL A CA 1
ATOM 899 C C . VAL A 1 116 ? -0.796 -7.918 7.75 1 98.38 116 VAL A C 1
ATOM 901 O O . VAL A 1 116 ? -0.128 -8.766 8.352 1 98.38 116 VAL A O 1
ATOM 904 N N . LEU A 1 117 ? -1.674 -7.188 8.336 1 98.19 117 LEU A N 1
ATOM 905 C CA . LEU A 1 117 ? -1.92 -7.336 9.766 1 98.19 117 LEU A CA 1
ATOM 906 C C . LEU A 1 117 ? -2.418 -8.742 10.086 1 98.19 117 LEU A C 1
ATOM 908 O O . LEU A 1 117 ? -1.938 -9.375 11.031 1 98.19 117 LEU A O 1
ATOM 912 N N . SER A 1 118 ? -3.352 -9.227 9.305 1 98.38 118 SER A N 1
ATOM 913 C CA . SER A 1 118 ? -3.918 -10.555 9.531 1 98.38 118 SER A CA 1
ATOM 914 C C . SER A 1 118 ? -2.871 -11.648 9.328 1 98.38 118 SER A C 1
ATOM 916 O O . SER A 1 118 ? -2.797 -12.594 10.117 1 98.38 118 SER A O 1
ATOM 918 N N . ALA A 1 119 ? -2.109 -11.453 8.281 1 98.12 119 ALA A N 1
ATOM 919 C CA . ALA A 1 119 ? -1.065 -12.43 7.992 1 98.12 119 ALA A CA 1
ATOM 920 C C . ALA A 1 119 ? -0.072 -12.531 9.148 1 98.12 119 ALA A C 1
ATOM 922 O O . ALA A 1 119 ? 0.365 -13.625 9.508 1 98.12 119 ALA A O 1
ATOM 923 N N . ARG A 1 120 ? 0.267 -11.398 9.695 1 96.06 120 ARG A N 1
ATOM 924 C CA . ARG A 1 120 ? 1.208 -11.383 10.812 1 96.06 120 ARG A CA 1
ATOM 925 C C . ARG A 1 120 ? 0.597 -12.031 12.047 1 96.06 120 ARG A C 1
ATOM 927 O O . ARG A 1 120 ? 1.279 -12.75 12.781 1 96.06 120 ARG A O 1
ATOM 934 N N . ASP A 1 121 ? -0.664 -11.789 12.242 1 96.12 121 ASP A N 1
ATOM 935 C CA . ASP A 1 121 ? -1.36 -12.398 13.367 1 96.12 121 ASP A CA 1
ATOM 936 C C . ASP A 1 121 ? -1.306 -13.922 13.289 1 96.12 121 ASP A C 1
ATOM 938 O O . ASP A 1 121 ? -1.188 -14.602 14.3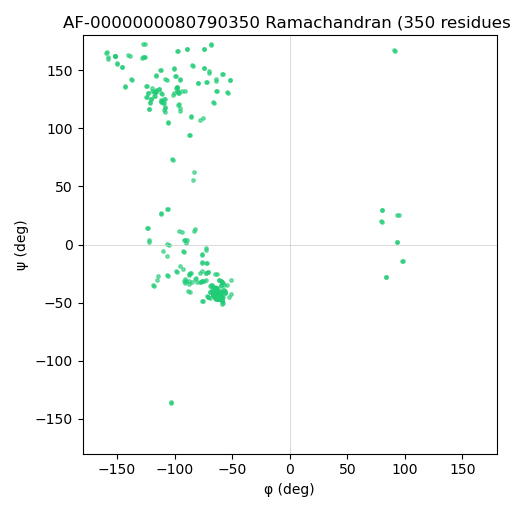12 1 96.12 121 ASP A O 1
ATOM 942 N N . VAL A 1 122 ? -1.359 -14.461 12.094 1 97.31 122 VAL A N 1
ATOM 943 C CA . VAL A 1 122 ? -1.515 -15.898 11.898 1 97.31 122 VAL A CA 1
ATOM 944 C C . VAL A 1 122 ? -0.142 -16.547 11.758 1 97.31 122 VAL A C 1
ATOM 946 O O . VAL A 1 122 ? -0.004 -17.766 11.945 1 97.31 122 VAL A O 1
ATOM 949 N N . GLY A 1 123 ? 0.877 -15.812 11.406 1 97.12 123 GLY A N 1
ATOM 950 C CA . GLY A 1 123 ? 2.211 -16.359 11.211 1 97.12 123 GLY A CA 1
ATOM 951 C C . GLY A 1 123 ? 2.504 -16.719 9.773 1 97.12 123 GLY A C 1
ATOM 952 O O . GLY A 1 123 ? 3.273 -17.656 9.508 1 97.12 123 GLY A O 1
ATOM 953 N N . ALA A 1 124 ? 1.823 -16.062 8.82 1 98.19 124 ALA A N 1
ATOM 954 C CA . ALA A 1 124 ? 2.07 -16.266 7.398 1 98.19 124 ALA A CA 1
ATOM 955 C C . ALA A 1 124 ? 3.23 -15.398 6.914 1 98.19 124 ALA A C 1
ATOM 957 O O . ALA A 1 124 ? 3.541 -14.367 7.516 1 98.19 124 ALA A O 1
ATOM 958 N N . HIS A 1 125 ? 3.906 -15.812 5.859 1 98.06 125 HIS A N 1
ATOM 959 C CA . HIS A 1 125 ? 4.945 -15.023 5.211 1 98.06 125 HIS A CA 1
ATOM 960 C C . HIS A 1 125 ? 4.348 -13.852 4.434 1 98.06 125 HIS A C 1
ATOM 962 O O . HIS A 1 125 ? 3.295 -13.992 3.807 1 98.06 125 HIS A O 1
ATOM 968 N N . LEU A 1 126 ? 4.988 -12.75 4.516 1 98.44 126 LEU A N 1
ATOM 969 C CA . LEU A 1 126 ? 4.578 -11.57 3.76 1 98.44 126 LEU A CA 1
ATOM 970 C C . LEU A 1 126 ? 5.406 -11.422 2.488 1 98.44 126 LEU A C 1
ATOM 972 O O . LEU A 1 126 ? 6.637 -11.516 2.529 1 98.44 126 LEU A O 1
ATOM 976 N N . VAL A 1 127 ? 4.711 -11.133 1.4 1 98.56 127 VAL A N 1
ATOM 977 C CA . VAL A 1 127 ? 5.391 -11.039 0.113 1 98.56 127 VAL A CA 1
ATOM 978 C C . VAL A 1 127 ? 4.871 -9.836 -0.661 1 98.56 127 VAL A C 1
ATOM 980 O O . VAL A 1 127 ? 3.682 -9.508 -0.598 1 98.56 127 VAL A O 1
ATOM 983 N N . SER A 1 128 ? 5.75 -9.188 -1.328 1 97.81 128 SER A N 1
ATOM 984 C CA . SER A 1 128 ? 5.367 -8.148 -2.275 1 97.81 128 SER A CA 1
ATOM 985 C C . SER A 1 128 ? 6.309 -8.117 -3.477 1 97.81 128 SER A C 1
ATOM 987 O O . SER A 1 128 ? 7.477 -8.492 -3.363 1 97.81 128 SER A O 1
ATOM 989 N N . THR A 1 129 ? 5.801 -7.664 -4.574 1 96.19 129 THR A N 1
ATOM 990 C CA . THR A 1 129 ? 6.578 -7.508 -5.801 1 96.19 129 THR A CA 1
ATOM 991 C C . THR A 1 129 ? 6.641 -6.043 -6.219 1 96.19 129 THR A C 1
ATOM 993 O O . THR A 1 129 ? 5.617 -5.352 -6.23 1 96.19 129 THR A O 1
ATOM 996 N N . ILE A 1 130 ? 7.793 -5.652 -6.484 1 92.75 130 ILE A N 1
ATOM 997 C CA . ILE A 1 130 ? 8.031 -4.273 -6.902 1 92.75 130 ILE A CA 1
ATOM 998 C C . ILE A 1 130 ? 8.195 -4.219 -8.422 1 92.75 130 ILE A C 1
ATOM 1000 O O . ILE A 1 130 ? 8.945 -5.008 -9 1 92.75 130 ILE A O 1
ATOM 1004 N N . ILE A 1 131 ? 7.465 -3.32 -9 1 86.81 131 ILE A N 1
ATOM 1005 C CA . ILE A 1 131 ? 7.609 -3.014 -10.422 1 86.81 131 ILE A CA 1
ATOM 1006 C C . ILE A 1 131 ? 8.039 -1.56 -10.594 1 86.81 131 ILE A C 1
ATOM 1008 O O . ILE A 1 131 ? 7.477 -0.659 -9.969 1 86.81 131 ILE A O 1
ATOM 1012 N N . ASP A 1 132 ? 9.016 -1.421 -11.375 1 83.38 132 ASP A N 1
ATOM 1013 C CA . ASP A 1 132 ? 9.422 -0.053 -11.688 1 83.38 132 ASP A CA 1
ATOM 1014 C C . ASP A 1 132 ? 8.234 0.775 -12.164 1 83.38 132 ASP A C 1
ATOM 1016 O O . ASP A 1 132 ? 7.406 0.292 -12.945 1 83.38 132 ASP A O 1
ATOM 1020 N N . GLN A 1 133 ? 8.172 2.051 -11.758 1 77.25 133 GLN A N 1
ATOM 1021 C CA . GLN A 1 133 ? 7.004 2.887 -12.031 1 77.25 133 GLN A CA 1
ATOM 1022 C C . GLN A 1 133 ? 6.82 3.094 -13.531 1 77.25 133 GLN A C 1
ATOM 1024 O O . GLN A 1 133 ? 5.691 3.074 -14.031 1 77.25 133 GLN A O 1
ATOM 1029 N N . LYS A 1 134 ? 7.961 3.383 -14.219 1 80.19 134 LYS A N 1
ATOM 1030 C CA . LYS A 1 134 ? 7.875 3.576 -15.664 1 80.19 134 LYS A CA 1
ATOM 1031 C C . LYS A 1 134 ? 7.359 2.32 -16.359 1 80.19 134 LYS A C 1
ATOM 1033 O O . LYS A 1 134 ? 6.477 2.398 -17.219 1 80.19 134 LYS A O 1
ATOM 1038 N N . GLU A 1 135 ? 7.906 1.221 -15.992 1 84.19 135 GLU A N 1
ATOM 1039 C CA . GLU A 1 135 ? 7.465 -0.047 -16.562 1 84.19 135 GLU A CA 1
ATOM 1040 C C . GLU A 1 135 ? 6.008 -0.333 -16.219 1 84.19 135 GLU A C 1
ATOM 1042 O O . GLU A 1 135 ? 5.25 -0.831 -17.062 1 84.19 135 GLU A O 1
ATOM 1047 N N . TYR A 1 136 ? 5.656 -0.005 -15.039 1 83.69 136 TYR A N 1
ATOM 1048 C CA . TYR A 1 136 ? 4.273 -0.2 -14.617 1 83.69 136 TYR A CA 1
ATOM 1049 C C . TYR A 1 136 ? 3.32 0.604 -15.5 1 83.69 136 TYR A C 1
ATOM 1051 O O . TYR A 1 136 ? 2.273 0.102 -15.914 1 83.69 136 TYR A O 1
ATOM 1059 N N . GLY A 1 137 ? 3.689 1.827 -15.695 1 82.81 137 GLY A N 1
ATOM 1060 C CA . GLY A 1 137 ? 2.885 2.662 -16.562 1 82.81 137 GLY A CA 1
ATOM 1061 C C . GLY A 1 137 ? 2.705 2.074 -17.953 1 82.81 137 GLY A C 1
ATOM 1062 O O . GLY A 1 137 ? 1.598 2.07 -18.5 1 82.81 137 GLY A O 1
ATOM 1063 N N . GLU A 1 138 ? 3.758 1.536 -18.5 1 84.25 138 GLU A N 1
ATOM 1064 C CA . GLU A 1 138 ? 3.715 0.927 -19.828 1 84.25 138 GLU A CA 1
ATOM 1065 C C . GLU A 1 138 ? 2.832 -0.317 -19.828 1 84.25 138 GLU A C 1
ATOM 1067 O O . GLU A 1 138 ? 2.088 -0.551 -20.781 1 84.25 138 GLU A O 1
ATOM 1072 N N . MET A 1 139 ? 2.949 -1.044 -18.812 1 83.75 139 MET A N 1
ATOM 1073 C CA . MET A 1 139 ? 2.146 -2.258 -18.688 1 83.75 139 MET A CA 1
ATOM 1074 C C . MET A 1 139 ? 0.661 -1.922 -18.594 1 83.75 139 MET A C 1
ATOM 1076 O O . MET A 1 139 ? -0.173 -2.615 -19.188 1 83.75 139 MET A O 1
ATOM 1080 N N . MET A 1 140 ? 0.358 -0.858 -17.922 1 84.69 140 MET A N 1
ATOM 1081 C CA . MET A 1 140 ? -1.035 -0.449 -17.766 1 84.69 140 MET A CA 1
ATOM 1082 C C . MET A 1 140 ? -1.62 0.005 -19.109 1 84.69 140 MET A C 1
ATOM 1084 O O . MET A 1 140 ? -2.799 -0.222 -19.375 1 84.69 140 MET A O 1
ATOM 1088 N N . VAL A 1 141 ? -0.796 0.611 -19.875 1 84.75 141 VAL A N 1
ATOM 1089 C CA . VAL A 1 141 ? -1.233 1.022 -21.203 1 84.75 141 VAL A CA 1
ATOM 1090 C C . VAL A 1 141 ? -1.565 -0.21 -22.047 1 84.75 141 VAL A C 1
ATOM 1092 O O . VAL A 1 141 ? -2.615 -0.265 -22.688 1 84.75 141 VAL A O 1
ATOM 1095 N N . LYS A 1 142 ? -0.699 -1.131 -22 1 83.38 142 LYS A N 1
ATOM 1096 C CA . LYS A 1 142 ? -0.919 -2.367 -22.734 1 83.38 142 LYS A CA 1
ATOM 1097 C C . LYS A 1 142 ? -2.174 -3.088 -22.25 1 83.38 142 LYS A C 1
ATOM 1099 O O . LYS A 1 142 ? -2.986 -3.545 -23.062 1 83.38 142 LYS A O 1
ATOM 1104 N N . PHE A 1 143 ? -2.336 -3.117 -21 1 86.81 143 PHE A N 1
ATOM 1105 C CA . PHE A 1 143 ? -3.482 -3.793 -20.406 1 86.81 143 PHE A CA 1
ATOM 1106 C C . PHE A 1 143 ? -4.781 -3.105 -20.812 1 86.81 143 PHE A C 1
ATOM 1108 O O . PHE A 1 143 ? -5.762 -3.77 -21.156 1 86.81 143 PHE A O 1
ATOM 1115 N N . ASN A 1 144 ? -4.781 -1.864 -20.766 1 84.62 144 ASN A N 1
ATOM 1116 C CA . ASN A 1 144 ? -5.992 -1.121 -21.094 1 84.62 144 ASN A CA 1
ATOM 1117 C C . ASN A 1 144 ? -6.41 -1.329 -22.547 1 84.62 144 ASN A C 1
ATOM 1119 O O . ASN A 1 144 ? -7.602 -1.34 -22.859 1 84.62 144 ASN A O 1
ATOM 1123 N N . ARG A 1 145 ? -5.473 -1.635 -23.344 1 80.5 145 ARG A N 1
ATOM 1124 C CA . ARG A 1 145 ? -5.762 -1.92 -24.734 1 80.5 145 ARG A CA 1
ATOM 1125 C C . ARG A 1 145 ? -6.344 -3.32 -24.906 1 80.5 145 ARG A C 1
ATOM 1127 O O . ARG A 1 145 ? -7.176 -3.553 -25.781 1 80.5 145 ARG A O 1
ATOM 1134 N N . LEU A 1 146 ? -5.898 -4.176 -24.062 1 77.62 146 LEU A N 1
ATOM 1135 C CA . LEU A 1 146 ? -6.25 -5.586 -24.188 1 77.62 146 LEU A CA 1
ATOM 1136 C C . LEU A 1 146 ? -7.559 -5.887 -23.453 1 77.62 146 LEU A C 1
ATOM 1138 O O . LEU A 1 146 ? -8.305 -6.781 -23.859 1 77.62 146 LEU A O 1
ATOM 1142 N N . LYS A 1 147 ? -7.789 -5.18 -22.422 1 74.38 147 LYS A N 1
ATOM 1143 C CA . LYS A 1 147 ? -8.875 -5.535 -21.516 1 74.38 147 LYS A CA 1
ATOM 1144 C C . LYS A 1 147 ? -10.219 -5.543 -22.234 1 74.38 147 LYS A C 1
ATOM 1146 O O . LYS A 1 147 ? -11.117 -6.301 -21.875 1 74.38 147 LYS A O 1
ATOM 1151 N N . ASP A 1 148 ? -10.297 -4.727 -23.172 1 70.38 148 ASP A N 1
ATOM 1152 C CA . ASP A 1 148 ? -11.547 -4.684 -23.922 1 70.38 148 ASP A CA 1
ATOM 1153 C C . ASP A 1 148 ? -11.695 -5.914 -24.828 1 70.38 148 ASP A C 1
ATOM 1155 O O . ASP A 1 148 ? -12.797 -6.215 -25.297 1 70.38 148 ASP A O 1
ATOM 1159 N N . LYS A 1 149 ? -10.578 -6.594 -25.016 1 67.12 149 LYS A N 1
ATOM 1160 C CA . LYS A 1 149 ? -10.578 -7.734 -25.922 1 67.12 149 LYS A CA 1
ATOM 1161 C C . LYS A 1 149 ? -10.516 -9.047 -25.156 1 67.12 149 LYS A C 1
ATOM 1163 O O . LYS A 1 149 ? -10.539 -10.125 -25.75 1 67.12 149 LYS A O 1
ATOM 1168 N N . LEU A 1 150 ? -10.281 -8.961 -23.875 1 67.56 150 LEU A N 1
ATOM 1169 C CA . LEU A 1 150 ? -10 -10.133 -23.047 1 67.56 150 LEU A CA 1
ATOM 1170 C C . LEU A 1 150 ? -11.07 -11.203 -23.25 1 67.56 150 LEU A C 1
ATOM 1172 O O . LEU A 1 150 ? -10.758 -12.398 -23.297 1 67.56 150 LEU A O 1
ATOM 1176 N N . SER A 1 151 ? -12.25 -10.695 -23.281 1 60 151 SER A N 1
ATOM 1177 C CA . SER A 1 151 ? -13.32 -11.68 -23.438 1 60 151 SER A CA 1
ATOM 1178 C C . SER A 1 151 ? -13.148 -12.477 -24.719 1 60 151 SER A C 1
ATOM 1180 O O . SER A 1 151 ? -13.445 -13.672 -24.766 1 60 151 SER A O 1
ATOM 1182 N N . ASN A 1 152 ? -12.617 -11.844 -25.703 1 58.78 152 ASN A N 1
ATOM 1183 C CA . ASN A 1 152 ? -12.469 -12.492 -27 1 58.78 152 ASN A CA 1
ATOM 1184 C C . ASN A 1 152 ? -11.195 -13.328 -27.078 1 58.78 152 ASN A C 1
ATOM 1186 O O . ASN A 1 152 ? -11.133 -14.312 -27.812 1 58.78 152 ASN A O 1
ATOM 1190 N N . VAL A 1 153 ? -10.203 -12.961 -26.438 1 56.09 153 VAL A N 1
ATOM 1191 C CA . VAL A 1 153 ? -8.875 -13.562 -26.562 1 56.09 153 VAL A CA 1
ATOM 1192 C C . VAL A 1 153 ? -8.891 -14.969 -25.969 1 56.09 153 VAL A C 1
ATOM 1194 O O . VAL A 1 153 ? -8.273 -15.883 -26.516 1 56.09 153 VAL A O 1
ATOM 1197 N N . TYR A 1 154 ? -9.508 -15.062 -24.766 1 55.5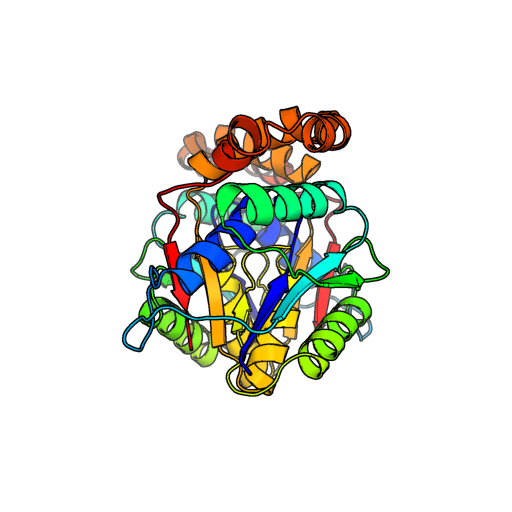6 154 TYR A N 1
ATOM 1198 C CA . TYR A 1 154 ? -9.43 -16.422 -24.25 1 55.56 154 TYR A CA 1
ATOM 1199 C C . TYR A 1 154 ? -9.898 -17.438 -25.297 1 55.56 154 TYR A C 1
ATOM 1201 O O . TYR A 1 154 ? -9.414 -18.562 -25.312 1 55.56 154 TYR A O 1
ATOM 1209 N N . SER A 1 155 ? -10.742 -17.031 -26.062 1 52.16 155 SER A N 1
ATOM 1210 C CA . SER A 1 155 ? -11.367 -18 -26.938 1 52.16 155 SER A CA 1
ATOM 1211 C C . SER A 1 155 ? -10.422 -18.422 -28.062 1 52.16 155 SER A C 1
ATOM 1213 O O . SER A 1 155 ? -10.57 -19.516 -28.625 1 52.16 155 SER A O 1
ATOM 1215 N N . LYS A 1 156 ? -9.523 -17.562 -28.547 1 52.56 156 LYS A N 1
ATOM 1216 C CA . LYS A 1 156 ? -8.867 -17.891 -29.812 1 52.56 156 LYS A CA 1
ATOM 1217 C C . LYS A 1 156 ? -7.516 -18.562 -29.578 1 52.56 156 LYS A C 1
ATOM 1219 O O . LYS A 1 156 ? -6.809 -18.906 -30.531 1 52.56 156 LYS A O 1
ATOM 1224 N N . GLY A 1 157 ? -7.172 -18.953 -28.547 1 55 157 GLY A N 1
ATOM 1225 C CA . GLY A 1 157 ? -5.992 -19.781 -28.328 1 55 157 GLY A CA 1
ATOM 1226 C C . GLY A 1 157 ? -4.711 -18.969 -28.219 1 55 157 GLY A C 1
ATOM 1227 O O . GLY A 1 157 ? -3.684 -19.5 -27.781 1 55 157 GLY A O 1
ATOM 1228 N N . ASP A 1 158 ? -4.562 -17.797 -28.828 1 59.19 158 ASP A N 1
ATOM 1229 C CA . ASP A 1 158 ? -3.258 -17.141 -28.844 1 59.19 158 ASP A CA 1
ATOM 1230 C C . ASP A 1 158 ? -3.041 -16.344 -27.562 1 59.19 158 ASP A C 1
ATOM 1232 O O . ASP A 1 158 ? -2.869 -15.117 -27.625 1 59.19 158 ASP A O 1
ATOM 1236 N N . CYS A 1 159 ? -3.145 -16.922 -26.484 1 66.5 159 CYS A N 1
ATOM 1237 C CA . CYS A 1 159 ? -3.148 -16.266 -25.188 1 66.5 159 CYS A CA 1
ATOM 1238 C C . CYS A 1 159 ? -1.74 -15.852 -24.781 1 66.5 159 CYS A C 1
ATOM 1240 O O . CYS A 1 159 ? -1.552 -14.797 -24.172 1 66.5 159 CYS A O 1
ATOM 1242 N N . ARG A 1 160 ? -0.731 -16.438 -25.281 1 74.56 160 ARG A N 1
ATOM 1243 C CA . ARG A 1 160 ? 0.632 -16.141 -24.844 1 74.56 160 ARG A CA 1
ATOM 1244 C C . ARG A 1 160 ? 1.106 -14.805 -25.406 1 74.56 160 ARG A C 1
ATOM 1246 O O . ARG A 1 160 ? 1.641 -13.977 -24.656 1 74.56 160 ARG A O 1
ATOM 1253 N N . SER A 1 161 ? 0.912 -14.641 -26.688 1 69.69 161 SER A N 1
ATOM 1254 C CA . SER A 1 161 ? 1.413 -13.414 -27.297 1 69.69 161 SER A CA 1
ATOM 1255 C C . SER A 1 161 ? 0.759 -12.18 -26.688 1 69.69 161 SER A C 1
ATOM 1257 O O . SER A 1 161 ? 1.419 -11.156 -26.484 1 69.69 161 SER A O 1
ATOM 1259 N N . TYR A 1 162 ? -0.432 -12.281 -26.25 1 70.31 162 TYR A N 1
ATOM 1260 C CA . TYR A 1 162 ? -1.16 -11.125 -25.734 1 70.31 162 TYR A CA 1
ATOM 1261 C C . TYR A 1 162 ? -0.868 -10.906 -24.266 1 70.31 162 TYR A C 1
ATOM 1263 O O . TYR A 1 162 ? -0.53 -9.797 -23.844 1 70.31 162 TYR A O 1
ATOM 1271 N N . PHE A 1 163 ? -0.81 -11.969 -23.578 1 76.25 163 PHE A N 1
ATOM 1272 C CA . PHE A 1 163 ? -0.88 -11.773 -22.125 1 76.25 163 PHE A CA 1
ATOM 1273 C C . PHE A 1 163 ? 0.512 -11.812 -21.516 1 76.25 163 PHE A C 1
ATOM 1275 O O . PHE A 1 163 ? 0.768 -11.141 -20.5 1 76.25 163 PHE A O 1
ATOM 1282 N N . CYS A 1 164 ? 1.394 -12.445 -22.234 1 82.5 164 CYS A N 1
ATOM 1283 C CA . CYS A 1 164 ? 2.711 -12.586 -21.625 1 82.5 164 CYS A CA 1
ATOM 1284 C C . CYS A 1 164 ? 3.482 -11.273 -21.688 1 82.5 164 CYS A C 1
ATOM 1286 O O . CYS A 1 164 ? 4.422 -11.07 -20.922 1 82.5 164 CYS A O 1
ATOM 1288 N N . ASP A 1 165 ? 3.006 -10.383 -22.516 1 77.81 165 ASP A N 1
ATOM 1289 C CA . ASP A 1 165 ? 3.602 -9.055 -22.641 1 77.81 165 ASP A CA 1
ATOM 1290 C C . ASP A 1 165 ? 3.219 -8.172 -21.453 1 77.81 165 ASP A C 1
ATOM 1292 O O . ASP A 1 165 ? 3.807 -7.113 -21.234 1 77.81 165 ASP A O 1
ATOM 1296 N N . LEU A 1 166 ? 2.312 -8.664 -20.641 1 81.12 166 LEU A N 1
ATOM 1297 C CA . LEU A 1 166 ? 1.878 -7.906 -19.484 1 81.12 166 LEU A CA 1
ATOM 1298 C C . LEU A 1 166 ? 2.74 -8.234 -18.266 1 81.12 166 LEU A C 1
ATOM 1300 O O . LEU A 1 166 ? 2.521 -7.688 -17.172 1 81.12 166 LEU A O 1
ATOM 1304 N N . MET A 1 167 ? 3.672 -9.062 -18.484 1 83.38 167 MET A N 1
ATOM 1305 C CA . MET A 1 167 ? 4.57 -9.422 -17.391 1 83.38 167 MET A CA 1
ATOM 1306 C C . MET A 1 167 ? 5.938 -8.773 -17.578 1 83.38 167 MET A C 1
ATOM 1308 O O . MET A 1 167 ? 6.352 -8.492 -18.703 1 83.38 167 MET A O 1
ATOM 1312 N N . SER A 1 168 ? 6.445 -8.367 -16.469 1 78.62 168 SER A N 1
ATOM 1313 C CA . SER A 1 168 ? 7.793 -7.805 -16.469 1 78.62 168 SER A CA 1
ATOM 1314 C C . SER A 1 168 ? 8.828 -8.867 -16.109 1 78.62 168 SER A C 1
ATOM 1316 O O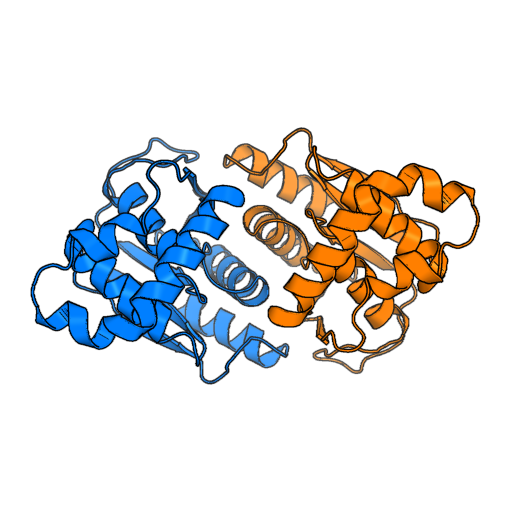 . SER A 1 168 ? 8.547 -9.789 -15.344 1 78.62 168 SER A O 1
ATOM 1318 N N . SER A 1 169 ? 9.922 -8.773 -16.75 1 68.44 169 SER A N 1
ATOM 1319 C CA . SER A 1 169 ? 11.008 -9.688 -16.391 1 68.44 169 SER A CA 1
ATOM 1320 C C . SER A 1 169 ? 11.914 -9.078 -15.336 1 68.44 169 SER A C 1
ATOM 1322 O O . SER A 1 169 ? 12.805 -9.75 -14.812 1 68.44 169 SER A O 1
ATOM 1324 N N . THR A 1 170 ? 11.547 -7.996 -14.922 1 75.94 170 THR A N 1
ATOM 1325 C CA . THR A 1 170 ? 12.531 -7.344 -14.062 1 75.94 170 THR A CA 1
ATOM 1326 C C . THR A 1 170 ? 11.938 -7.027 -12.695 1 75.94 170 THR A C 1
ATOM 1328 O O . THR A 1 170 ? 12.484 -6.215 -11.945 1 75.94 170 THR A O 1
ATOM 1331 N N . THR A 1 171 ? 10.82 -7.637 -12.438 1 88.5 171 THR A N 1
ATOM 1332 C CA . THR A 1 171 ? 10.203 -7.363 -11.141 1 88.5 171 THR A CA 1
ATOM 1333 C C . THR A 1 171 ? 11.008 -7.988 -10.008 1 88.5 171 THR A C 1
ATOM 1335 O O . THR A 1 171 ? 11.773 -8.93 -10.234 1 88.5 171 THR A O 1
ATOM 1338 N N . ARG A 1 172 ? 11.055 -7.453 -8.898 1 93.31 172 ARG A N 1
ATOM 1339 C CA . ARG A 1 172 ? 11.672 -7.984 -7.684 1 93.31 172 ARG A CA 1
ATOM 1340 C C . ARG A 1 172 ? 10.609 -8.406 -6.676 1 93.31 172 ARG A C 1
ATOM 1342 O O . ARG A 1 172 ? 9.844 -7.574 -6.184 1 93.31 172 ARG A O 1
ATOM 1349 N N . THR A 1 173 ? 10.586 -9.688 -6.449 1 97.25 173 THR A N 1
ATOM 1350 C CA . THR A 1 173 ? 9.695 -10.227 -5.43 1 97.25 173 THR A CA 1
ATOM 1351 C C . THR A 1 173 ? 10.438 -10.43 -4.113 1 97.25 173 THR A C 1
ATOM 1353 O O . THR A 1 173 ? 11.539 -10.984 -4.094 1 97.25 173 THR A O 1
ATOM 1356 N N . ILE A 1 174 ? 9.836 -9.961 -3.049 1 98.19 174 ILE A N 1
ATOM 1357 C CA . ILE A 1 174 ? 10.484 -10 -1.744 1 98.19 174 ILE A CA 1
ATOM 1358 C C . ILE A 1 174 ? 9.594 -10.734 -0.744 1 98.19 174 ILE A C 1
ATOM 1360 O O . ILE A 1 174 ? 8.406 -10.414 -0.614 1 98.19 174 ILE A O 1
ATOM 1364 N N . VAL A 1 175 ? 10.125 -11.727 -0.076 1 98.31 175 VAL A N 1
ATOM 1365 C CA . VAL A 1 175 ? 9.508 -12.328 1.102 1 98.31 175 VAL A CA 1
ATOM 1366 C C . VAL A 1 175 ? 10.109 -11.727 2.367 1 98.31 175 VAL A C 1
ATOM 1368 O O . VAL A 1 175 ? 11.312 -11.852 2.615 1 98.31 175 VAL A O 1
ATOM 1371 N N . PHE A 1 176 ? 9.266 -11.109 3.168 1 95.88 176 PHE A N 1
ATOM 1372 C CA . PHE A 1 176 ? 9.773 -10.297 4.262 1 95.88 176 PHE A CA 1
ATOM 1373 C C . PHE A 1 176 ? 9.922 -11.125 5.535 1 95.88 176 PHE A C 1
ATOM 1375 O O . PHE A 1 176 ? 10.711 -10.789 6.414 1 95.88 176 PHE A O 1
ATOM 1382 N N . PHE A 1 177 ? 9.062 -12.117 5.773 1 90.69 177 PHE A N 1
ATOM 1383 C CA . PHE A 1 177 ? 9.18 -13.055 6.891 1 90.69 177 PHE A CA 1
ATOM 1384 C C . PHE A 1 177 ? 8.812 -14.469 6.457 1 90.69 177 PHE A C 1
ATOM 1386 O O . PHE A 1 177 ? 8.086 -14.648 5.477 1 90.69 177 PHE A O 1
ATOM 1393 N N . MET B 1 1 ? 0.384 14.336 24.656 1 87.44 1 MET B N 1
ATOM 1394 C CA . MET B 1 1 ? 1.036 14.703 23.391 1 87.44 1 MET B CA 1
ATOM 1395 C C . MET B 1 1 ? 0.737 13.672 22.312 1 87.44 1 MET B C 1
ATOM 1397 O O . MET B 1 1 ? 0.891 12.469 22.531 1 87.44 1 MET B O 1
ATOM 1401 N N . VAL B 1 2 ? 0.054 14.141 21.266 1 95.62 2 VAL B N 1
ATOM 1402 C CA . VAL B 1 2 ? -0.319 13.219 20.203 1 95.62 2 VAL B CA 1
ATOM 1403 C C . VAL B 1 2 ? 0.467 13.547 18.938 1 95.62 2 VAL B C 1
ATOM 1405 O O . VAL B 1 2 ? 0.577 14.719 18.562 1 95.62 2 VAL B O 1
ATOM 1408 N N . LYS B 1 3 ? 1.09 12.516 18.359 1 97.25 3 LYS B N 1
ATOM 1409 C CA . LYS B 1 3 ? 1.879 12.727 17.156 1 97.25 3 LYS B CA 1
ATOM 1410 C C . LYS B 1 3 ? 1.226 12.062 15.938 1 97.25 3 LYS B C 1
ATOM 1412 O O . LYS B 1 3 ? 0.546 11.047 16.078 1 97.25 3 LYS B O 1
ATOM 1417 N N . LEU B 1 4 ? 1.483 12.68 14.758 1 98.44 4 LEU B N 1
ATOM 1418 C CA . LEU B 1 4 ? 1.198 12.086 13.453 1 98.44 4 LEU B CA 1
ATOM 1419 C C . LEU B 1 4 ? 2.488 11.68 12.75 1 98.44 4 LEU B C 1
ATOM 1421 O O . LEU B 1 4 ? 3.387 12.508 12.57 1 98.44 4 LEU B O 1
ATOM 1425 N N . VAL B 1 5 ? 2.635 10.445 12.5 1 98.69 5 VAL B N 1
ATOM 1426 C CA . VAL B 1 5 ? 3.734 9.945 11.68 1 98.69 5 VAL B CA 1
ATOM 1427 C C . VAL B 1 5 ? 3.203 9.484 10.328 1 98.69 5 VAL B C 1
ATOM 1429 O O . VAL B 1 5 ? 2.262 8.688 10.266 1 98.69 5 VAL B O 1
ATOM 1432 N N . SER B 1 6 ? 3.773 10.016 9.234 1 98.56 6 SER B N 1
ATOM 1433 C CA . SER B 1 6 ? 3.287 9.695 7.895 1 98.56 6 SER B CA 1
ATOM 1434 C C . SER B 1 6 ? 4.406 9.148 7.016 1 98.56 6 SER B C 1
ATOM 1436 O O . SER B 1 6 ? 5.531 9.648 7.043 1 98.56 6 SER B O 1
ATOM 1438 N N . THR B 1 7 ? 4.078 8.094 6.289 1 98.19 7 THR B N 1
ATOM 1439 C CA . THR B 1 7 ? 4.969 7.691 5.203 1 98.19 7 THR B CA 1
ATOM 1440 C C . THR B 1 7 ? 4.746 8.562 3.971 1 98.19 7 THR B C 1
ATOM 1442 O O . THR B 1 7 ? 3.609 8.906 3.643 1 98.19 7 THR B O 1
ATOM 1445 N N . LEU B 1 8 ? 5.824 8.93 3.326 1 97.38 8 LEU B N 1
ATOM 1446 C CA . LEU B 1 8 ? 5.758 9.781 2.141 1 97.38 8 LEU B CA 1
ATOM 1447 C C . LEU B 1 8 ? 6.434 9.109 0.952 1 97.38 8 LEU B C 1
ATOM 1449 O O . LEU B 1 8 ? 7.52 8.539 1.089 1 97.38 8 LEU B O 1
ATOM 1453 N N . GLY B 1 9 ? 5.711 9.094 -0.157 1 93.56 9 GLY B N 1
ATOM 1454 C CA . GLY B 1 9 ? 6.285 8.648 -1.417 1 93.56 9 GLY B CA 1
ATOM 1455 C C . GLY B 1 9 ? 6.637 9.797 -2.35 1 93.56 9 GLY B C 1
ATOM 1456 O O . GLY B 1 9 ? 7.211 10.797 -1.923 1 93.56 9 GLY B O 1
ATOM 1457 N N . THR B 1 10 ? 6.312 9.641 -3.592 1 89.38 10 THR B N 1
ATOM 1458 C CA . THR B 1 10 ? 6.734 10.602 -4.609 1 89.38 10 THR B CA 1
ATOM 1459 C C . THR B 1 10 ? 5.684 11.688 -4.793 1 89.38 10 THR B C 1
ATOM 1461 O O . THR B 1 10 ? 5.898 12.648 -5.539 1 89.38 10 THR B O 1
ATOM 1464 N N . SER B 1 11 ? 4.586 11.562 -4.18 1 87.56 11 SER B N 1
ATOM 1465 C CA . SER B 1 11 ? 3.512 12.555 -4.277 1 87.56 11 SER B CA 1
ATOM 1466 C C . SER B 1 11 ? 3.184 13.148 -2.91 1 87.56 11 SER B C 1
ATOM 1468 O O . SER B 1 11 ? 2.918 12.414 -1.956 1 87.56 11 SER B O 1
ATOM 1470 N N . PRO B 1 12 ? 3.053 14.469 -2.863 1 88.75 12 PRO B N 1
ATOM 1471 C CA . PRO B 1 12 ? 2.844 15.109 -1.563 1 88.75 12 PRO B CA 1
ATOM 1472 C C . PRO B 1 12 ? 1.373 15.156 -1.156 1 88.75 12 PRO B C 1
ATOM 1474 O O . PRO B 1 12 ? 1.061 15.32 0.026 1 88.75 12 PRO B O 1
ATOM 1477 N N . GLY B 1 13 ? 0.462 15.125 -2.062 1 86.88 13 GLY B N 1
ATOM 1478 C CA . GLY B 1 13 ? -0.929 15.508 -1.873 1 86.88 13 GLY B CA 1
ATOM 1479 C C . GLY B 1 13 ? -1.639 14.672 -0.826 1 86.88 13 GLY B C 1
ATOM 1480 O O . GLY B 1 13 ? -2.33 15.211 0.042 1 86.88 13 GLY B O 1
ATOM 1481 N N . GLY B 1 14 ? -1.45 13.359 -0.782 1 92.25 14 GLY B N 1
ATOM 1482 C CA . GLY B 1 14 ? -2.158 12.477 0.133 1 92.25 14 GLY B CA 1
ATOM 1483 C C . GLY B 1 14 ? -1.833 12.742 1.59 1 92.25 14 GLY B C 1
ATOM 1484 O O . GLY B 1 14 ? -2.73 12.797 2.432 1 92.25 14 GLY B O 1
ATOM 1485 N N . VAL B 1 15 ? -0.635 12.953 1.904 1 95.5 15 VAL B N 1
ATOM 1486 C CA . VAL B 1 15 ? -0.182 13.195 3.271 1 95.5 15 VAL B CA 1
ATOM 1487 C C . VAL B 1 15 ? -0.692 14.547 3.758 1 95.5 15 VAL B C 1
ATOM 1489 O O . VAL B 1 15 ? -1.149 14.672 4.898 1 95.5 15 VAL B O 1
ATOM 1492 N N . ALA B 1 16 ? -0.645 15.547 2.865 1 93.94 16 ALA B N 1
ATOM 1493 C CA . ALA B 1 16 ? -1.156 16.875 3.225 1 93.94 16 ALA B CA 1
ATOM 1494 C C . ALA B 1 16 ? -2.646 16.812 3.551 1 93.94 16 ALA B C 1
ATOM 1496 O O . ALA B 1 16 ? -3.094 17.391 4.543 1 93.94 16 ALA B O 1
ATOM 1497 N N . GLU B 1 17 ? -3.318 16.109 2.744 1 94.62 17 GLU B N 1
ATOM 1498 C CA . GLU B 1 17 ? -4.762 15.977 2.932 1 94.62 17 GLU B CA 1
ATOM 1499 C C . GLU B 1 17 ? -5.086 15.203 4.203 1 94.62 17 GLU B C 1
ATOM 1501 O O . GLU B 1 17 ? -6.074 15.492 4.879 1 94.62 17 GLU B O 1
ATOM 1506 N N . THR B 1 18 ? -4.297 14.211 4.5 1 96.62 18 THR B N 1
ATOM 1507 C CA . THR B 1 18 ? -4.496 13.469 5.742 1 96.62 18 THR B CA 1
ATOM 1508 C C . THR B 1 18 ? -4.406 14.398 6.949 1 96.62 18 THR B C 1
ATOM 1510 O O . THR B 1 18 ? -5.309 14.422 7.789 1 96.62 18 THR B O 1
ATOM 1513 N N . LEU B 1 19 ? -3.342 15.18 7.004 1 96.44 19 LEU B N 1
ATOM 1514 C CA . LEU B 1 19 ? -3.168 16.109 8.117 1 96.44 19 LEU B CA 1
ATOM 1515 C C . LEU B 1 19 ? -4.316 17.109 8.18 1 96.44 19 LEU B C 1
ATOM 1517 O O . LEU B 1 19 ? -4.883 17.344 9.242 1 96.44 19 LEU B O 1
ATOM 1521 N N . GLN B 1 20 ? -4.656 17.656 7.031 1 94.56 20 GLN B N 1
ATOM 1522 C CA . GLN B 1 20 ? -5.742 18.625 6.984 1 94.56 20 GLN B CA 1
ATOM 1523 C C . GLN B 1 20 ? -7.047 18.016 7.492 1 94.56 20 GLN B C 1
ATOM 1525 O O . GLN B 1 20 ? -7.738 18.625 8.32 1 94.56 20 GLN B O 1
ATOM 1530 N N . ASN B 1 21 ? -7.375 16.859 7.016 1 96.44 21 ASN B N 1
ATOM 1531 C CA . ASN B 1 21 ? -8.641 16.219 7.363 1 96.44 21 ASN B CA 1
ATOM 1532 C C . ASN B 1 21 ? -8.688 15.844 8.844 1 96.44 21 ASN B C 1
ATOM 1534 O O . ASN B 1 21 ? -9.703 16.062 9.508 1 96.44 21 ASN B O 1
ATOM 1538 N N . LEU B 1 22 ? -7.574 15.312 9.352 1 97.25 22 LEU B N 1
ATOM 1539 C CA . LEU B 1 22 ? -7.531 14.969 10.773 1 97.25 22 LEU B CA 1
ATOM 1540 C C . LEU B 1 22 ? -7.629 16.219 11.633 1 97.25 22 LEU B C 1
ATOM 1542 O O . LEU B 1 22 ? -8.367 16.25 12.625 1 97.25 22 LEU B O 1
ATOM 1546 N N . SER B 1 23 ? -6.945 17.266 11.227 1 96 23 SER B N 1
ATOM 1547 C CA . SER B 1 23 ? -6.879 18.484 12.023 1 96 23 SER B CA 1
ATOM 1548 C C . SER B 1 23 ? -8.211 19.219 12.016 1 96 23 SER B C 1
ATOM 1550 O O . SER B 1 23 ? -8.508 20 12.93 1 96 23 SER B O 1
ATOM 1552 N N . THR B 1 24 ? -9.008 18.984 11.008 1 95.38 24 THR B N 1
ATOM 1553 C CA . THR B 1 24 ? -10.273 19.703 10.898 1 95.38 24 THR B CA 1
ATOM 1554 C C . THR B 1 24 ? -11.445 18.781 11.234 1 95.38 24 THR B C 1
ATOM 1556 O O . THR B 1 24 ? -12.602 19.188 11.109 1 95.38 24 THR B O 1
ATOM 1559 N N . GLY B 1 25 ? -11.164 17.547 11.562 1 96.69 25 GLY B N 1
ATOM 1560 C CA . GLY B 1 25 ? -12.188 16.609 11.992 1 96.69 25 GLY B CA 1
ATOM 1561 C C . GLY B 1 25 ? -12.984 16.016 10.844 1 96.69 25 GLY B C 1
ATOM 1562 O O . GLY B 1 25 ? -14.086 15.508 11.039 1 96.69 25 GLY B O 1
ATOM 1563 N N . LYS B 1 26 ? -12.414 16.078 9.664 1 95.62 26 LYS B N 1
ATOM 1564 C CA . LYS B 1 26 ? -13.102 15.578 8.469 1 95.62 26 LYS B CA 1
ATOM 1565 C C . LYS B 1 26 ? -12.562 14.211 8.062 1 95.62 26 LYS B C 1
ATOM 1567 O O . LYS B 1 26 ? -11.898 14.078 7.031 1 95.62 26 LYS B O 1
ATOM 1572 N N . TYR B 1 27 ? -12.938 13.227 8.836 1 97.31 27 TYR B N 1
ATOM 1573 C CA . TYR B 1 27 ? -12.508 11.859 8.578 1 97.31 27 TYR B CA 1
ATOM 1574 C C . TYR B 1 27 ? -13.539 10.859 9.102 1 97.31 27 TYR B C 1
ATOM 1576 O O . TYR B 1 27 ? -14.453 11.227 9.836 1 97.31 27 TYR B O 1
ATOM 1584 N N . ILE B 1 28 ? -13.445 9.664 8.617 1 97.81 28 ILE B N 1
ATOM 1585 C CA . ILE B 1 28 ? -14.281 8.555 9.055 1 97.81 28 ILE B CA 1
ATOM 1586 C C . ILE B 1 28 ? -13.523 7.715 10.086 1 97.81 28 ILE B C 1
ATOM 1588 O O . ILE B 1 28 ? -12.336 7.438 9.914 1 97.81 28 ILE B O 1
ATOM 1592 N N . ALA B 1 29 ? -14.195 7.328 11.188 1 97.62 29 ALA B N 1
ATOM 1593 C CA . ALA B 1 29 ? -13.555 6.582 12.266 1 97.62 29 ALA B CA 1
ATOM 1594 C C . ALA B 1 29 ? -14.562 5.703 13 1 97.62 29 ALA B C 1
ATOM 1596 O O . ALA B 1 29 ? -15.773 5.828 12.781 1 97.62 29 ALA B O 1
ATOM 1597 N N . PRO B 1 30 ? -14.008 4.715 13.734 1 95.75 30 PRO B N 1
ATOM 1598 C CA . PRO B 1 30 ? -14.922 3.914 14.547 1 95.75 30 PRO B CA 1
ATOM 1599 C C . PRO B 1 30 ? -15.445 4.672 15.766 1 95.75 30 PRO B C 1
ATOM 1601 O O . PRO B 1 30 ? -16.25 4.137 16.531 1 95.75 30 PRO B O 1
ATOM 1604 N N . PHE B 1 31 ? -14.984 5.887 15.961 1 95.19 31 PHE B N 1
ATOM 1605 C CA . PHE B 1 31 ? -15.422 6.793 17.016 1 95.19 31 PHE B CA 1
ATOM 1606 C C . PHE B 1 31 ? -15.828 8.141 16.438 1 95.19 31 PHE B C 1
ATOM 1608 O O . PHE B 1 31 ? -15.648 8.391 15.25 1 95.19 31 PHE B O 1
ATOM 1615 N N . GLU B 1 32 ? -16.375 8.969 17.25 1 96.12 32 GLU B N 1
ATOM 1616 C CA . GLU B 1 32 ? -16.797 10.289 16.781 1 96.12 32 GLU B CA 1
ATOM 1617 C C . GLU B 1 32 ? -15.609 11.141 16.375 1 96.12 32 GLU B C 1
ATOM 1619 O O . GLU B 1 32 ? -14.711 11.398 17.172 1 96.12 32 GLU B O 1
ATOM 1624 N N . PRO B 1 33 ? -15.633 11.547 15.172 1 96 33 PRO B N 1
ATOM 1625 C CA . PRO B 1 33 ? -14.523 12.406 14.742 1 96 33 PRO B CA 1
ATOM 1626 C C . PRO B 1 33 ? -14.492 13.734 15.492 1 96 33 PRO B C 1
ATOM 1628 O O . PRO B 1 33 ? -15.539 14.305 15.805 1 96 33 PRO B O 1
ATOM 1631 N N . LYS B 1 34 ? -13.289 14.148 15.766 1 97.19 34 LYS B N 1
ATOM 1632 C CA . LYS B 1 34 ? -13.016 15.461 16.328 1 97.19 34 LYS B CA 1
ATOM 1633 C C . LYS B 1 34 ? -11.766 16.078 15.719 1 97.19 34 LYS B C 1
ATOM 1635 O O . LYS B 1 34 ? -11 15.398 15.039 1 97.19 34 LYS B O 1
ATOM 1640 N N . GLU B 1 35 ? -11.672 17.375 15.922 1 97.62 35 GLU B N 1
ATOM 1641 C CA . GLU B 1 35 ? -10.422 18.016 15.523 1 97.62 35 GLU B CA 1
ATOM 1642 C C . GLU B 1 35 ? -9.25 17.484 16.344 1 97.62 35 GLU B C 1
ATOM 1644 O O . GLU B 1 35 ? -9.344 17.344 17.562 1 97.62 35 GLU B O 1
ATOM 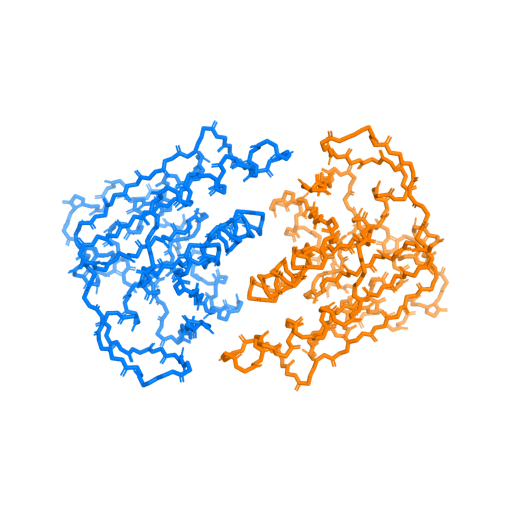1649 N N . ILE B 1 36 ? -8.258 17.156 15.688 1 96.94 36 ILE B N 1
ATOM 1650 C CA . ILE B 1 36 ? -7.07 16.656 16.375 1 96.94 36 ILE B CA 1
ATOM 1651 C C . ILE B 1 36 ? -5.93 17.656 16.25 1 96.94 36 ILE B C 1
ATOM 1653 O O . ILE B 1 36 ? -5.574 18.062 15.133 1 96.94 36 ILE B O 1
ATOM 1657 N N . LYS B 1 37 ? -5.43 18.078 17.312 1 95.19 37 LYS B N 1
ATOM 1658 C CA . LYS B 1 37 ? -4.234 18.906 17.344 1 95.19 37 LYS B CA 1
ATOM 1659 C C . LYS B 1 37 ? -2.98 18.078 17.578 1 95.19 37 LYS B C 1
ATOM 1661 O O . LYS B 1 37 ? -2.805 17.5 18.656 1 95.19 37 LYS B O 1
ATOM 1666 N N . PHE B 1 38 ? -2.137 18.047 16.625 1 96.81 38 PHE B N 1
ATOM 1667 C CA . PHE B 1 38 ? -0.92 17.25 16.75 1 96.81 38 PHE B CA 1
ATOM 1668 C C . PHE B 1 38 ? 0.213 18.078 17.328 1 96.81 38 PHE B C 1
ATOM 1670 O O . PHE B 1 38 ? 0.47 19.203 16.875 1 96.81 38 PHE B O 1
ATOM 1677 N N . ASP B 1 39 ? 0.864 17.531 18.281 1 95.19 39 ASP B N 1
ATOM 1678 C CA . ASP B 1 39 ? 2.037 18.172 18.875 1 95.19 39 ASP B CA 1
ATOM 1679 C C . ASP B 1 39 ? 3.256 18.031 17.969 1 95.19 39 ASP B C 1
ATOM 1681 O O . ASP B 1 39 ? 4.156 18.875 17.984 1 95.19 39 ASP B O 1
ATOM 1685 N N . GLU B 1 40 ? 3.244 16.938 17.281 1 96.5 40 GLU B N 1
ATOM 1686 C CA . GLU B 1 40 ? 4.359 16.625 16.406 1 96.5 40 GLU B CA 1
ATOM 1687 C C . GLU B 1 40 ? 3.873 15.938 15.125 1 96.5 40 GLU B C 1
ATOM 1689 O O . GLU B 1 40 ? 2.977 15.094 15.172 1 96.5 40 GLU B O 1
ATOM 1694 N N . PHE B 1 41 ? 4.438 16.391 14.047 1 98 41 PHE B N 1
ATOM 1695 C CA . PHE B 1 41 ? 4.215 15.75 12.75 1 98 41 PHE B CA 1
ATOM 1696 C C . PHE B 1 41 ? 5.535 15.297 12.141 1 98 41 PHE B C 1
ATOM 1698 O O . PHE B 1 41 ? 6.426 16.109 11.898 1 98 41 PHE B O 1
ATOM 1705 N N . ILE B 1 42 ? 5.688 13.969 11.969 1 98.38 42 ILE B N 1
ATOM 1706 C CA . ILE B 1 42 ? 6.914 13.383 11.438 1 98.38 42 ILE B CA 1
ATOM 1707 C C . ILE B 1 42 ? 6.625 12.703 10.109 1 98.38 42 ILE B C 1
ATOM 1709 O O . ILE B 1 42 ? 5.648 11.953 9.977 1 98.38 42 ILE B O 1
ATOM 1713 N N . VAL B 1 43 ? 7.453 12.969 9.141 1 98.31 43 VAL B N 1
ATOM 1714 C CA . VAL B 1 43 ? 7.324 12.367 7.816 1 98.31 43 VAL B CA 1
ATOM 1715 C C . VAL B 1 43 ? 8.484 11.398 7.57 1 98.31 43 VAL B C 1
ATOM 1717 O O . VAL B 1 43 ? 9.648 11.773 7.707 1 98.31 43 VAL B O 1
ATOM 1720 N N . LEU B 1 44 ? 8.133 10.18 7.266 1 98.5 44 LEU B N 1
ATOM 1721 C CA . LEU B 1 44 ? 9.102 9.148 6.891 1 98.5 44 LEU B CA 1
ATOM 1722 C C . LEU B 1 44 ? 9.203 9.031 5.371 1 98.5 44 LEU B C 1
ATOM 1724 O O . LEU B 1 44 ? 8.188 8.875 4.688 1 98.5 44 LEU B O 1
ATOM 1728 N N . ARG B 1 45 ? 10.438 9.047 4.883 1 97.69 45 ARG B N 1
ATOM 1729 C CA . ARG B 1 45 ? 10.594 8.938 3.436 1 97.69 45 ARG B CA 1
ATOM 1730 C C . ARG B 1 45 ? 11.906 8.258 3.072 1 97.69 45 ARG B C 1
ATOM 1732 O O . ARG B 1 45 ? 12.812 8.156 3.904 1 97.69 45 ARG B O 1
ATOM 1739 N N . THR B 1 46 ? 11.953 7.676 1.907 1 96.75 46 THR B N 1
ATOM 1740 C CA . THR B 1 46 ? 13.195 7.113 1.385 1 96.75 46 THR B CA 1
ATOM 1741 C C . THR B 1 46 ? 13.977 8.164 0.597 1 96.75 46 THR B C 1
ATOM 1743 O O . THR B 1 46 ? 13.453 9.242 0.309 1 96.75 46 THR B O 1
ATOM 1746 N N . LYS B 1 47 ? 15.148 7.852 0.312 1 95.06 47 LYS B N 1
ATOM 1747 C CA . LYS B 1 47 ? 15.938 8.711 -0.566 1 95.06 47 LYS B CA 1
ATOM 1748 C C . LYS B 1 47 ? 15.258 8.883 -1.921 1 95.06 47 LYS B C 1
ATOM 1750 O O . LYS B 1 47 ? 14.523 8 -2.369 1 95.06 47 LYS B O 1
ATOM 1755 N N . GLY B 1 48 ? 15.445 10.055 -2.482 1 91.5 48 GLY B N 1
ATOM 1756 C CA . GLY B 1 48 ? 14.922 10.281 -3.82 1 91.5 48 GLY B CA 1
ATOM 1757 C C . GLY B 1 48 ? 13.531 10.891 -3.824 1 91.5 48 GLY B C 1
ATOM 1758 O O . GLY B 1 48 ? 12.945 11.102 -4.887 1 91.5 48 GLY B O 1
ATOM 1759 N N . THR B 1 49 ? 12.953 11.188 -2.641 1 93.25 49 THR B N 1
ATOM 1760 C CA . THR B 1 49 ? 11.609 11.75 -2.553 1 93.25 49 THR B CA 1
ATOM 1761 C C . THR B 1 49 ? 11.656 13.188 -2.057 1 93.25 49 THR B C 1
ATOM 1763 O O . THR B 1 49 ? 10.688 13.68 -1.472 1 93.25 49 THR B O 1
ATOM 1766 N N . GLU B 1 50 ? 12.758 13.883 -2.301 1 91.31 50 GLU B N 1
ATOM 1767 C CA . GLU B 1 50 ? 12.992 15.219 -1.771 1 91.31 50 GLU B CA 1
ATOM 1768 C C . GLU B 1 50 ? 11.992 16.219 -2.334 1 91.31 50 GLU B C 1
ATOM 1770 O O . GLU B 1 50 ? 11.484 17.078 -1.605 1 91.31 50 GLU B O 1
ATOM 1775 N N . GLU B 1 51 ? 11.742 16.109 -3.582 1 89 51 GLU B N 1
ATOM 1776 C CA . GLU B 1 51 ? 10.828 17.062 -4.215 1 89 51 GLU B CA 1
ATOM 1777 C C . GLU B 1 51 ? 9.43 16.953 -3.613 1 89 51 GLU B C 1
ATOM 1779 O O . GLU B 1 51 ? 8.773 17.969 -3.387 1 89 51 GLU B O 1
ATOM 1784 N N . ALA B 1 52 ? 9 15.734 -3.398 1 91.56 52 ALA B N 1
ATOM 1785 C CA . ALA B 1 52 ? 7.691 15.539 -2.777 1 91.56 52 ALA B CA 1
ATOM 1786 C C . ALA B 1 52 ? 7.664 16.109 -1.362 1 91.56 52 ALA B C 1
ATOM 1788 O O . ALA B 1 52 ? 6.672 16.719 -0.951 1 91.56 52 ALA B O 1
ATOM 1789 N N . TYR B 1 53 ? 8.742 15.969 -0.663 1 92.94 53 TYR B N 1
ATOM 1790 C CA . TYR B 1 53 ? 8.82 16.484 0.702 1 92.94 53 TYR B CA 1
ATOM 1791 C C . TYR B 1 53 ? 8.766 18 0.719 1 92.94 53 TYR B C 1
ATOM 1793 O O . TYR B 1 53 ? 8.055 18.594 1.53 1 92.94 53 TYR B O 1
ATOM 1801 N N . TYR B 1 54 ? 9.477 18.578 -0.16 1 88.94 54 TYR B N 1
ATOM 1802 C CA . TYR B 1 54 ? 9.477 20.047 -0.218 1 88.94 54 TYR B CA 1
ATOM 1803 C C . TYR B 1 54 ? 8.102 20.578 -0.606 1 88.94 54 TYR B C 1
ATOM 1805 O O . TYR B 1 54 ? 7.641 21.578 -0.049 1 88.94 54 TYR B O 1
ATOM 1813 N N . ALA B 1 55 ? 7.523 19.922 -1.499 1 89.5 55 ALA B N 1
ATOM 1814 C CA . ALA B 1 55 ? 6.172 20.328 -1.887 1 89.5 55 ALA B CA 1
ATOM 1815 C C . ALA B 1 55 ? 5.199 20.156 -0.725 1 89.5 55 ALA B C 1
ATOM 1817 O O . ALA B 1 55 ? 4.328 21 -0.513 1 89.5 55 ALA B O 1
ATOM 1818 N N . LEU B 1 56 ? 5.348 19.078 0.022 1 92.56 56 LEU B N 1
ATOM 1819 C CA . LEU B 1 56 ? 4.512 18.859 1.197 1 92.56 56 LEU B CA 1
ATOM 1820 C C . LEU B 1 56 ? 4.668 20 2.197 1 92.56 56 LEU B C 1
ATOM 1822 O O . LEU B 1 56 ? 3.672 20.531 2.688 1 92.56 56 LEU B O 1
ATOM 1826 N N . ARG B 1 57 ? 5.867 20.391 2.447 1 91.06 57 ARG B N 1
ATOM 1827 C CA . ARG B 1 57 ? 6.137 21.484 3.387 1 91.06 57 ARG B CA 1
ATOM 1828 C C . ARG B 1 57 ? 5.473 22.781 2.928 1 91.06 57 ARG B C 1
ATOM 1830 O O . ARG B 1 57 ? 4.91 23.516 3.74 1 91.06 57 ARG B O 1
ATOM 1837 N N . ALA B 1 58 ? 5.559 22.953 1.676 1 87 58 ALA B N 1
ATOM 1838 C CA . ALA B 1 58 ? 4.949 24.156 1.115 1 87 58 ALA B CA 1
ATOM 1839 C C . ALA B 1 58 ? 3.432 24.125 1.262 1 87 58 ALA B C 1
ATOM 1841 O O . ALA B 1 58 ? 2.818 25.125 1.651 1 87 58 ALA B O 1
ATOM 1842 N N . ILE B 1 59 ? 2.871 23.016 0.965 1 90.12 59 ILE B N 1
ATOM 1843 C CA . ILE B 1 59 ? 1.427 22.859 1.081 1 90.12 59 ILE B CA 1
ATOM 1844 C C . ILE B 1 59 ? 0.999 23.062 2.531 1 90.12 59 ILE B C 1
ATOM 1846 O O . ILE B 1 59 ? 0.045 23.797 2.805 1 90.12 59 ILE B O 1
ATOM 1850 N N . LEU B 1 60 ? 1.722 22.469 3.42 1 91.38 60 LEU B N 1
ATOM 1851 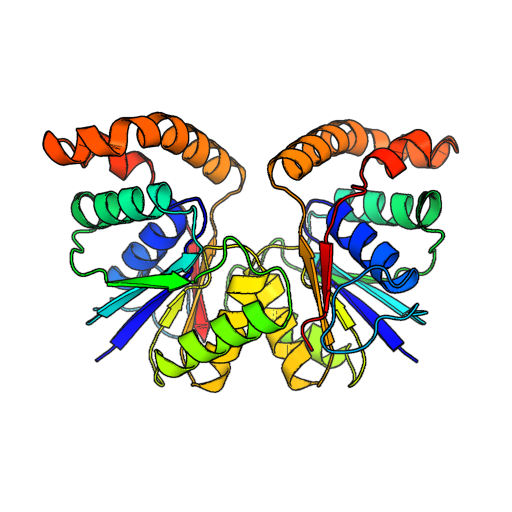C CA . LEU B 1 60 ? 1.365 22.547 4.832 1 91.38 60 LEU B CA 1
ATOM 1852 C C . LEU B 1 60 ? 1.462 23.969 5.34 1 91.38 60 LEU B C 1
ATOM 1854 O O . LEU B 1 60 ? 0.599 24.438 6.094 1 91.38 60 LEU B O 1
ATOM 1858 N N . LEU B 1 61 ? 2.447 24.609 4.898 1 87.19 61 LEU B N 1
ATOM 1859 C CA . LEU B 1 61 ? 2.658 25.984 5.336 1 87.19 61 LEU B CA 1
ATOM 1860 C C . LEU B 1 61 ? 1.614 26.906 4.727 1 87.19 61 LEU B C 1
ATOM 1862 O O . LEU B 1 61 ? 0.989 27.703 5.438 1 87.19 61 LEU B O 1
ATOM 1866 N N . CYS B 1 62 ? 1.376 26.75 3.48 1 86 62 CYS B N 1
ATOM 1867 C CA . CYS B 1 62 ? 0.626 27.75 2.73 1 86 62 CYS B CA 1
ATOM 1868 C C . CYS B 1 62 ? -0.867 27.438 2.756 1 86 62 CYS B C 1
ATOM 1870 O O . CYS B 1 62 ? -1.692 28.344 2.654 1 86 62 CYS B O 1
ATOM 1872 N N . CYS B 1 63 ? -1.162 26.203 2.852 1 87.31 63 CYS B N 1
ATOM 1873 C CA . CYS B 1 63 ? -2.551 25.812 2.609 1 87.31 63 CYS B CA 1
ATOM 1874 C C . CYS B 1 63 ? -3.189 25.25 3.871 1 87.31 63 CYS B C 1
ATOM 1876 O O . CYS B 1 63 ? -4.391 25.406 4.09 1 87.31 63 CYS B O 1
ATOM 1878 N N . VAL B 1 64 ? -2.408 24.641 4.707 1 87.31 64 VAL B N 1
ATOM 1879 C CA . VAL B 1 64 ? -2.955 23.953 5.875 1 87.31 64 VAL B CA 1
ATOM 1880 C C . VAL B 1 64 ? -2.676 24.781 7.133 1 87.31 64 VAL B C 1
ATOM 1882 O O . VAL B 1 64 ? -3.453 24.75 8.086 1 87.31 64 VAL B O 1
ATOM 1885 N N . GLY B 1 65 ? -1.631 25.562 7.109 1 86.88 65 GLY B N 1
ATOM 1886 C CA . GLY B 1 65 ? -1.264 26.359 8.266 1 86.88 65 GLY B CA 1
ATOM 1887 C C . GLY B 1 65 ? -0.512 25.562 9.32 1 86.88 65 GLY B C 1
ATOM 1888 O O . GLY B 1 65 ? -0.705 25.781 10.523 1 86.88 65 GLY B O 1
ATOM 1889 N N . PHE B 1 66 ? 0.2 24.562 8.836 1 90 66 PHE B N 1
ATOM 1890 C CA . PHE B 1 66 ? 1.044 23.75 9.703 1 90 66 PHE B CA 1
ATOM 1891 C C . PHE B 1 66 ? 2.518 23.938 9.367 1 90 66 PHE B C 1
ATOM 1893 O O . PHE B 1 66 ? 2.918 23.781 8.211 1 90 66 PHE B O 1
ATOM 1900 N N . GLU B 1 67 ? 3.383 24.141 10.398 1 85.69 67 GLU B N 1
ATOM 1901 C CA . GLU B 1 67 ? 4.762 24.516 10.109 1 85.69 67 GLU B CA 1
ATOM 1902 C C . GLU B 1 67 ? 5.742 23.469 10.625 1 85.69 67 GLU B C 1
ATOM 1904 O O . GLU B 1 67 ? 6.777 23.219 10.008 1 85.69 67 GLU B O 1
ATOM 1909 N N . LYS B 1 68 ? 5.461 22.875 11.727 1 90 68 LYS B N 1
ATOM 1910 C CA . LYS B 1 68 ? 6.438 22.031 12.391 1 90 68 LYS B CA 1
ATOM 1911 C C . LYS B 1 68 ? 6.371 20.594 11.859 1 90 68 LYS B C 1
ATOM 1913 O O . LYS B 1 68 ? 5.551 19.797 12.312 1 90 68 LYS B O 1
ATOM 1918 N N . VAL B 1 69 ? 7.262 20.344 10.852 1 94.88 69 VAL B N 1
ATOM 1919 C CA . VAL B 1 69 ? 7.363 19 10.297 1 94.88 69 VAL B CA 1
ATOM 1920 C C . VAL B 1 69 ? 8.781 18.469 10.477 1 94.88 69 VAL B C 1
ATOM 1922 O O . VAL B 1 69 ? 9.758 19.156 10.156 1 94.88 69 VAL B O 1
ATOM 1925 N N . LYS B 1 70 ? 8.906 17.391 11.055 1 96.75 70 LYS B N 1
ATOM 1926 C CA . LYS B 1 70 ? 10.18 16.688 11.125 1 96.75 70 LYS B CA 1
ATOM 1927 C C . LYS B 1 70 ? 10.258 15.586 10.078 1 96.75 70 LYS B C 1
ATOM 1929 O O . LYS B 1 70 ? 9.25 14.961 9.75 1 96.75 70 LYS B O 1
ATOM 1934 N N . GLU B 1 71 ? 11.438 15.391 9.57 1 97.62 71 GLU B N 1
ATOM 1935 C CA . GLU B 1 71 ? 11.609 14.312 8.594 1 97.62 71 GLU B CA 1
ATOM 1936 C C . GLU B 1 71 ? 12.562 13.242 9.117 1 97.62 71 GLU B C 1
ATOM 1938 O O . GLU B 1 71 ? 13.469 13.539 9.891 1 97.62 71 GLU B O 1
ATOM 1943 N N . VAL B 1 72 ? 12.297 12.078 8.781 1 98.06 72 VAL B N 1
ATOM 1944 C CA . VAL B 1 72 ? 13.195 10.938 8.906 1 98.06 72 VAL B CA 1
ATOM 1945 C C . VAL B 1 72 ? 13.43 10.312 7.531 1 98.06 72 VAL B C 1
ATOM 1947 O O . VAL B 1 72 ? 12.477 9.914 6.855 1 98.06 72 VAL B O 1
ATOM 1950 N N . VAL B 1 73 ? 14.734 10.234 7.121 1 97.94 73 VAL B N 1
ATOM 1951 C CA . VAL B 1 73 ? 15.07 9.711 5.801 1 97.94 73 VAL B CA 1
ATOM 1952 C C . VAL B 1 73 ? 15.758 8.359 5.941 1 97.94 73 VAL B C 1
ATOM 1954 O O . VAL B 1 73 ? 16.781 8.234 6.625 1 97.94 73 VAL B O 1
ATOM 1957 N N . PHE B 1 74 ? 15.148 7.418 5.336 1 98.06 74 PHE B N 1
ATOM 1958 C CA . PHE B 1 74 ? 15.797 6.113 5.309 1 98.06 74 PHE B CA 1
ATOM 1959 C C . PHE B 1 74 ? 16.969 6.109 4.34 1 98.06 74 PHE B C 1
ATOM 1961 O O . PHE B 1 74 ? 16.953 6.82 3.334 1 98.06 74 PHE B O 1
ATOM 1968 N N . PRO B 1 75 ? 17.969 5.293 4.578 1 96.06 75 PRO B N 1
ATOM 1969 C CA . PRO B 1 75 ? 19.203 5.332 3.789 1 96.06 75 PRO B CA 1
ATOM 1970 C C . PRO B 1 75 ? 19.094 4.559 2.479 1 96.06 75 PRO B C 1
ATOM 1972 O O . PRO B 1 75 ? 20.109 4.285 1.831 1 96.06 75 PRO B O 1
ATOM 1975 N N . PHE B 1 76 ? 17.938 4.164 2.027 1 96.38 76 PHE B N 1
ATOM 1976 C CA . PHE B 1 76 ? 17.734 3.424 0.789 1 96.38 76 PHE B CA 1
ATOM 1977 C C . PHE B 1 76 ? 16.672 4.109 -0.079 1 96.38 76 PHE B C 1
ATOM 1979 O O . PHE B 1 76 ? 15.875 4.906 0.416 1 96.38 76 PHE B O 1
ATOM 1986 N N . ASP B 1 77 ? 16.641 3.82 -1.348 1 93.12 77 ASP B N 1
ATOM 1987 C CA . ASP B 1 77 ? 15.75 4.445 -2.314 1 93.12 77 ASP B CA 1
ATOM 1988 C C . ASP B 1 77 ? 14.367 3.807 -2.271 1 93.12 77 ASP B C 1
ATOM 1990 O O . ASP B 1 77 ? 13.375 4.434 -2.654 1 93.12 77 ASP B O 1
ATOM 1994 N N . ASP B 1 78 ? 14.375 2.604 -1.92 1 93.19 78 ASP B N 1
ATOM 1995 C CA . ASP B 1 78 ? 13.164 1.8 -1.794 1 93.19 78 ASP B CA 1
ATOM 1996 C C . ASP B 1 78 ? 13.391 0.603 -0.875 1 93.19 78 ASP B C 1
ATOM 1998 O O . ASP B 1 78 ? 14.531 0.276 -0.545 1 93.19 78 ASP B O 1
ATOM 2002 N N . ILE B 1 79 ? 12.328 0.004 -0.355 1 95.38 79 ILE B N 1
ATOM 2003 C CA . ILE B 1 79 ? 12.453 -1.245 0.39 1 95.38 79 ILE B CA 1
ATOM 2004 C C . ILE B 1 79 ? 12.625 -2.41 -0.582 1 95.38 79 ILE B C 1
ATOM 2006 O O . ILE B 1 79 ? 11.672 -2.814 -1.251 1 95.38 79 ILE B O 1
ATOM 2010 N N . GLU B 1 80 ? 13.844 -2.951 -0.642 1 93.31 80 GLU B N 1
ATOM 2011 C CA . GLU B 1 80 ? 14.125 -3.93 -1.688 1 93.31 80 GLU B CA 1
ATOM 2012 C C . GLU B 1 80 ? 14.578 -5.258 -1.091 1 93.31 80 GLU B C 1
ATOM 2014 O O . GLU B 1 80 ? 15 -6.16 -1.819 1 93.31 80 GLU B O 1
ATOM 2019 N N . ASN B 1 81 ? 14.578 -5.379 0.201 1 95.75 81 ASN B N 1
ATOM 2020 C CA . ASN B 1 81 ? 14.938 -6.605 0.902 1 95.75 81 ASN B CA 1
ATOM 2021 C C . ASN B 1 81 ? 14.375 -6.625 2.32 1 95.75 81 ASN B C 1
ATOM 2023 O O . ASN B 1 81 ? 13.938 -5.594 2.832 1 95.75 81 ASN B O 1
ATOM 2027 N N . PRO B 1 82 ? 14.383 -7.832 2.928 1 97 82 PRO B N 1
ATOM 2028 C CA . PRO B 1 82 ? 13.812 -7.965 4.27 1 97 82 PRO B CA 1
ATOM 2029 C C . PRO B 1 82 ? 14.492 -7.062 5.293 1 97 82 PRO B C 1
ATOM 2031 O O . PRO B 1 82 ? 13.836 -6.566 6.219 1 97 82 PRO B O 1
ATOM 2034 N N . LYS B 1 83 ? 15.75 -6.816 5.121 1 97.19 83 LYS B N 1
ATOM 2035 C CA . LYS B 1 83 ? 16.469 -5.973 6.07 1 97.19 83 LYS B CA 1
ATOM 2036 C C . LYS B 1 83 ? 15.953 -4.535 6.031 1 97.19 83 LYS B C 1
ATOM 2038 O O . LYS B 1 83 ? 15.773 -3.908 7.078 1 97.19 83 LYS B O 1
ATOM 2043 N N . ASP B 1 84 ? 15.75 -3.986 4.812 1 97.62 84 ASP B N 1
ATOM 2044 C CA . ASP B 1 84 ? 15.164 -2.658 4.672 1 97.62 84 ASP B CA 1
ATOM 2045 C C . ASP B 1 84 ? 13.805 -2.58 5.363 1 97.62 84 ASP B C 1
ATOM 2047 O O . ASP B 1 84 ? 13.508 -1.595 6.043 1 97.62 84 ASP B O 1
ATOM 2051 N N . PHE B 1 85 ? 13.055 -3.656 5.215 1 98.25 85 PHE B N 1
ATOM 2052 C CA . PHE B 1 85 ? 11.719 -3.748 5.801 1 98.25 85 PHE B CA 1
ATOM 2053 C C . PHE B 1 85 ? 11.789 -3.664 7.32 1 98.25 85 PHE B C 1
ATOM 2055 O O . PHE B 1 85 ? 11.047 -2.895 7.938 1 98.25 85 PHE B O 1
ATOM 2062 N N . ILE B 1 86 ? 12.672 -4.395 7.902 1 97.69 86 ILE B N 1
ATOM 2063 C CA . ILE B 1 86 ? 12.852 -4.434 9.352 1 97.69 86 ILE B CA 1
ATOM 2064 C C . ILE B 1 86 ? 13.32 -3.07 9.844 1 97.69 86 ILE B C 1
ATOM 2066 O O . ILE B 1 86 ? 12.898 -2.611 10.914 1 97.69 86 ILE B O 1
ATOM 2070 N N . THR B 1 87 ? 14.156 -2.412 9.07 1 98.31 87 THR B N 1
ATOM 2071 C CA . THR B 1 87 ? 14.633 -1.084 9.43 1 98.31 87 THR B CA 1
ATOM 2072 C C . THR B 1 87 ? 13.469 -0.103 9.562 1 98.31 87 THR B C 1
ATOM 2074 O O . THR B 1 87 ? 13.391 0.654 10.531 1 98.31 87 THR B O 1
ATOM 2077 N N . VAL B 1 88 ? 12.586 -0.143 8.609 1 98.5 88 VAL B N 1
ATOM 2078 C CA . VAL B 1 88 ? 11.414 0.733 8.664 1 98.5 88 VAL B CA 1
ATOM 2079 C C . VAL B 1 88 ? 10.562 0.38 9.883 1 98.5 88 VAL B C 1
ATOM 2081 O O . VAL B 1 88 ? 10.156 1.264 10.641 1 98.5 88 VAL B O 1
ATOM 2084 N N . ARG B 1 89 ? 10.352 -0.885 10.109 1 98.25 89 ARG B N 1
ATOM 2085 C CA . ARG B 1 89 ? 9.516 -1.334 11.227 1 98.25 89 ARG B CA 1
ATOM 2086 C C . ARG B 1 89 ? 10.07 -0.833 12.555 1 98.25 89 ARG B C 1
ATOM 2088 O O . ARG B 1 89 ? 9.328 -0.274 13.367 1 98.25 89 ARG B O 1
ATOM 2095 N N . GLU B 1 90 ? 11.32 -1.034 12.703 1 98.38 90 GLU B N 1
ATOM 2096 C CA . GLU B 1 90 ? 11.953 -0.667 13.961 1 98.38 90 GLU B CA 1
ATOM 2097 C C . GLU B 1 90 ? 11.938 0.846 14.172 1 98.38 90 GLU B C 1
ATOM 2099 O O . GLU B 1 90 ? 11.68 1.325 15.273 1 98.38 90 GLU B O 1
ATOM 2104 N N . THR B 1 91 ? 12.227 1.548 13.133 1 98.62 91 THR B N 1
ATOM 2105 C CA . THR B 1 91 ? 12.219 3.004 13.203 1 98.62 91 THR B CA 1
ATOM 2106 C C . THR B 1 91 ? 10.836 3.512 13.609 1 98.62 91 THR B C 1
ATOM 2108 O O . THR B 1 91 ? 10.711 4.34 14.516 1 98.62 91 THR B O 1
ATOM 2111 N N . VAL B 1 92 ? 9.812 3.004 13.008 1 98.62 92 VAL B N 1
ATOM 2112 C CA . VAL B 1 92 ? 8.445 3.424 13.281 1 98.62 92 VAL B CA 1
ATOM 2113 C C . VAL B 1 92 ? 8.055 3.027 14.703 1 98.62 92 VAL B C 1
ATOM 2115 O O . VAL B 1 92 ? 7.441 3.812 15.43 1 98.62 92 VAL B O 1
ATOM 2118 N N . ARG B 1 93 ? 8.406 1.835 15.086 1 98.25 93 ARG B N 1
ATOM 2119 C CA . ARG B 1 93 ? 8.086 1.339 16.422 1 98.25 93 ARG B CA 1
ATOM 2120 C C . ARG B 1 93 ? 8.664 2.252 17.5 1 98.25 93 ARG B C 1
ATOM 2122 O O . ARG B 1 93 ? 8.008 2.518 18.516 1 98.25 93 ARG B O 1
ATOM 2129 N N . GLU B 1 94 ? 9.836 2.73 17.25 1 97.94 94 GLU B N 1
ATOM 2130 C CA . GLU B 1 94 ? 10.531 3.576 18.219 1 97.94 94 GLU B CA 1
ATOM 2131 C C . GLU B 1 94 ? 9.898 4.961 18.297 1 97.94 94 GLU B C 1
ATOM 2133 O O . GLU B 1 94 ? 9.961 5.629 19.328 1 97.94 94 GLU B O 1
ATOM 2138 N N . MET B 1 95 ? 9.25 5.355 17.25 1 97.44 95 MET B N 1
ATOM 2139 C CA . MET B 1 95 ? 8.734 6.719 17.141 1 97.44 95 MET B CA 1
ATOM 2140 C C . MET B 1 95 ? 7.34 6.82 17.75 1 97.44 95 MET B C 1
ATOM 2142 O O . MET B 1 95 ? 6.938 7.883 18.219 1 97.44 95 MET B O 1
ATOM 2146 N N . LEU B 1 96 ? 6.645 5.738 17.766 1 98.31 96 LEU B N 1
ATOM 2147 C CA . LEU B 1 96 ? 5.227 5.793 18.094 1 98.31 96 LEU B CA 1
ATOM 2148 C C . LEU B 1 96 ? 4.984 5.379 19.547 1 98.31 96 LEU B C 1
ATOM 2150 O O . LEU B 1 96 ? 5.77 4.617 20.109 1 98.31 96 LEU B O 1
ATOM 2154 N N . LYS B 1 97 ? 3.975 5.891 20.094 1 98 97 LYS B N 1
ATOM 2155 C CA . LYS B 1 97 ? 3.385 5.508 21.375 1 98 97 LYS B CA 1
ATOM 2156 C C . LYS B 1 97 ? 1.893 5.223 21.234 1 98 97 LYS B C 1
ATOM 2158 O O . LYS B 1 97 ? 1.283 5.578 20.219 1 98 97 LYS B O 1
ATOM 2163 N N . PRO B 1 98 ? 1.367 4.508 22.234 1 97.69 98 PRO B N 1
ATOM 2164 C CA . PRO B 1 98 ? -0.083 4.309 22.172 1 97.69 98 PRO B CA 1
ATOM 2165 C C . PRO B 1 98 ? -0.854 5.621 22.047 1 97.69 98 PRO B C 1
ATOM 2167 O O . PRO B 1 98 ? -0.559 6.59 22.75 1 97.69 98 PRO B O 1
ATOM 2170 N N . GLY B 1 99 ? -1.742 5.641 21.109 1 96.69 99 GLY B N 1
ATOM 2171 C CA . GLY B 1 99 ? -2.574 6.82 20.922 1 96.69 99 GLY B CA 1
ATOM 2172 C C . GLY B 1 99 ? -2.078 7.734 19.828 1 96.69 99 GLY B C 1
ATOM 2173 O O . GLY B 1 99 ? -2.805 8.625 19.375 1 96.69 99 GLY B O 1
ATOM 2174 N N . ASP B 1 100 ? -0.833 7.551 19.375 1 98.44 100 ASP B N 1
ATOM 2175 C CA . ASP B 1 100 ? -0.343 8.273 18.203 1 98.44 100 ASP B CA 1
ATOM 2176 C C . ASP B 1 100 ? -1.052 7.816 16.938 1 98.44 100 ASP B C 1
ATOM 2178 O O . ASP B 1 100 ? -1.857 6.883 16.969 1 98.44 100 ASP B O 1
ATOM 2182 N N . PHE B 1 101 ? -0.804 8.523 15.805 1 98.69 101 PHE B N 1
ATOM 2183 C CA . PHE B 1 101 ? -1.403 8.203 14.516 1 98.69 101 PHE B CA 1
ATOM 2184 C C . PHE B 1 101 ? -0.331 7.84 13.5 1 98.69 101 PHE B C 1
ATOM 2186 O O . PHE B 1 101 ? 0.64 8.578 13.32 1 98.69 101 PHE B O 1
ATOM 2193 N N . MET B 1 102 ? -0.526 6.723 12.891 1 98.81 102 MET B N 1
ATOM 2194 C CA . MET B 1 102 ? 0.31 6.289 11.781 1 98.81 102 MET B CA 1
ATOM 2195 C C . MET B 1 102 ? -0.434 6.426 10.453 1 98.81 102 MET B C 1
ATOM 2197 O O . MET B 1 102 ? -1.343 5.648 10.164 1 98.81 102 MET B O 1
ATOM 2201 N N . ASP B 1 103 ? -0.099 7.422 9.672 1 98.62 103 ASP B N 1
ATOM 2202 C CA . ASP B 1 103 ? -0.618 7.637 8.32 1 98.62 103 ASP B CA 1
ATOM 2203 C C . ASP B 1 103 ? 0.193 6.859 7.289 1 98.62 103 ASP B C 1
ATOM 2205 O O . ASP B 1 103 ? 1.343 7.203 7.008 1 98.62 103 ASP B O 1
ATOM 2209 N N . PHE B 1 104 ? -0.448 5.844 6.73 1 98.19 104 PHE B N 1
ATOM 2210 C CA . PHE B 1 104 ? 0.255 5.012 5.762 1 98.19 104 PHE B CA 1
ATOM 2211 C C . PHE B 1 104 ? -0.23 5.301 4.348 1 98.19 104 PHE B C 1
ATOM 2213 O O . PHE B 1 104 ? -0.234 4.41 3.494 1 98.19 104 PHE B O 1
ATOM 2220 N N . THR B 1 105 ? -0.654 6.555 4.094 1 95.81 105 THR B N 1
ATOM 2221 C CA . THR B 1 105 ? -1.177 7 2.809 1 95.81 105 THR B CA 1
ATOM 2222 C C . THR B 1 105 ? -0.079 6.996 1.748 1 95.81 105 THR B C 1
ATOM 2224 O O . THR B 1 105 ? -0.315 6.594 0.606 1 95.81 105 THR B O 1
ATOM 2227 N N . GLY B 1 106 ? 1.039 7.414 2.105 1 93.75 106 GLY B N 1
ATOM 2228 C CA . GLY B 1 106 ? 2.123 7.594 1.151 1 93.75 106 GLY B CA 1
ATOM 2229 C C . GLY B 1 106 ? 3.09 6.426 1.12 1 93.75 106 GLY B C 1
ATOM 2230 O O . GLY B 1 106 ? 3.076 5.574 2.014 1 93.75 106 GLY B O 1
ATOM 2231 N N . GLY B 1 107 ? 3.904 6.441 0.065 1 90.69 107 GLY B N 1
ATOM 2232 C CA . GLY B 1 107 ? 4.938 5.422 -0.037 1 90.69 107 GLY B CA 1
ATOM 2233 C C . GLY B 1 107 ? 4.488 4.188 -0.795 1 90.69 107 GLY B C 1
ATOM 2234 O O . GLY B 1 107 ? 3.291 3.979 -0.994 1 90.69 107 GLY B O 1
ATOM 2235 N N . ARG B 1 108 ? 5.48 3.375 -1.143 1 87.5 108 ARG B N 1
ATOM 2236 C CA . ARG B 1 108 ? 5.152 2.088 -1.745 1 87.5 108 ARG B CA 1
ATOM 2237 C C . ARG B 1 108 ? 4.629 1.109 -0.698 1 87.5 108 ARG B C 1
ATOM 2239 O O . ARG B 1 108 ? 4.656 1.402 0.499 1 87.5 108 ARG B O 1
ATOM 2246 N N . LYS B 1 109 ? 4.098 0.041 -1.048 1 91.38 109 LYS B N 1
ATOM 2247 C CA . LYS B 1 109 ? 3.312 -0.871 -0.221 1 91.38 109 LYS B CA 1
ATOM 2248 C C . LYS B 1 109 ? 4.164 -1.479 0.889 1 91.38 109 LYS B C 1
ATOM 2250 O O . LYS B 1 109 ? 3.693 -1.66 2.014 1 91.38 109 LYS B O 1
ATOM 2255 N N . ALA B 1 110 ? 5.383 -1.772 0.528 1 95.81 110 ALA B N 1
ATOM 2256 C CA . ALA B 1 110 ? 6.227 -2.396 1.543 1 95.81 110 ALA B CA 1
ATOM 2257 C C . ALA B 1 110 ? 6.473 -1.447 2.713 1 95.81 110 ALA B C 1
ATOM 2259 O O . ALA B 1 110 ? 6.508 -1.875 3.869 1 95.81 110 ALA B O 1
ATOM 2260 N N . MET B 1 111 ? 6.637 -0.182 2.379 1 96.75 111 MET B N 1
ATOM 2261 C CA . MET B 1 111 ? 6.82 0.803 3.441 1 96.75 111 MET B CA 1
ATOM 2262 C C . MET B 1 111 ? 5.57 0.918 4.301 1 96.75 111 MET B C 1
ATOM 2264 O O . MET B 1 111 ? 5.652 0.913 5.531 1 96.75 111 MET B O 1
ATOM 2268 N N . SER B 1 112 ? 4.445 1.001 3.635 1 96.62 112 SER B N 1
ATOM 2269 C CA . SER B 1 112 ? 3.174 1.075 4.348 1 96.62 112 SER B CA 1
ATOM 2270 C C . SER B 1 112 ? 2.959 -0.155 5.223 1 96.62 112 SER B C 1
ATOM 2272 O O . SER B 1 112 ? 2.514 -0.039 6.367 1 96.62 112 SER B O 1
ATOM 2274 N N . ALA B 1 113 ? 3.295 -1.288 4.688 1 97.88 113 ALA B N 1
ATOM 2275 C CA . ALA B 1 113 ? 3.125 -2.533 5.434 1 97.88 113 ALA B CA 1
ATOM 2276 C C . ALA B 1 113 ? 3.984 -2.539 6.691 1 97.88 113 ALA B C 1
ATOM 2278 O O . ALA B 1 113 ? 3.508 -2.891 7.773 1 97.88 113 ALA B O 1
ATOM 2279 N N . ALA B 1 114 ? 5.25 -2.156 6.566 1 98.31 114 ALA B N 1
ATOM 2280 C CA . ALA B 1 114 ? 6.156 -2.098 7.711 1 98.31 114 ALA B CA 1
ATOM 2281 C C . ALA B 1 114 ? 5.629 -1.14 8.781 1 98.31 114 ALA B C 1
ATOM 2283 O O . ALA B 1 114 ? 5.625 -1.468 9.969 1 98.31 114 ALA B O 1
ATOM 2284 N N . ALA B 1 115 ? 5.172 -0.026 8.312 1 98.44 115 ALA B N 1
ATOM 2285 C CA . ALA B 1 115 ? 4.676 1 9.227 1 98.44 115 ALA B CA 1
ATOM 2286 C C . ALA B 1 115 ? 3.43 0.52 9.961 1 98.44 115 ALA B C 1
ATOM 2288 O O . ALA B 1 115 ? 3.309 0.704 11.172 1 98.44 115 ALA B O 1
ATOM 2289 N N . VAL B 1 116 ? 2.561 -0.098 9.25 1 98.38 116 VAL B N 1
ATOM 2290 C CA . VAL B 1 116 ? 1.285 -0.555 9.789 1 98.38 116 VAL B CA 1
ATOM 2291 C C . VAL B 1 116 ? 1.525 -1.632 10.844 1 98.38 116 VAL B C 1
ATOM 2293 O O . VAL B 1 116 ? 0.898 -1.62 11.906 1 98.38 116 VAL B O 1
ATOM 2296 N N . LEU B 1 117 ? 2.406 -2.52 10.578 1 98.25 117 LEU B N 1
ATOM 2297 C CA . LEU B 1 117 ? 2.713 -3.572 11.539 1 98.25 117 LEU B CA 1
ATOM 2298 C C . LEU B 1 117 ? 3.246 -2.979 12.844 1 98.25 117 LEU B C 1
ATOM 2300 O O . LEU B 1 117 ? 2.803 -3.355 13.93 1 98.25 117 LEU B O 1
ATOM 2304 N N . SER B 1 118 ? 4.172 -2.041 12.734 1 98.44 118 SER B N 1
ATOM 2305 C CA . SER B 1 118 ? 4.77 -1.421 13.906 1 98.44 118 SER B CA 1
ATOM 2306 C C . SER B 1 118 ? 3.74 -0.62 14.695 1 98.44 118 SER B C 1
ATOM 2308 O O . SER B 1 118 ? 3.711 -0.674 15.93 1 98.44 118 SER B O 1
ATOM 2310 N N . ALA B 1 119 ? 2.93 0.079 13.938 1 98.19 119 ALA B N 1
ATOM 2311 C CA . ALA B 1 119 ? 1.9 0.889 14.586 1 98.19 119 ALA B CA 1
ATOM 2312 C C . ALA B 1 119 ? 0.952 0.018 15.406 1 98.19 119 ALA B C 1
ATOM 2314 O O . ALA B 1 119 ? 0.567 0.386 16.516 1 98.19 119 ALA B O 1
ATOM 2315 N N . ARG B 1 120 ? 0.6 -1.111 14.859 1 96.25 120 ARG B N 1
ATOM 2316 C CA . ARG B 1 120 ? -0.312 -2.006 15.562 1 96.25 120 ARG B CA 1
ATOM 2317 C C . ARG B 1 120 ? 0.363 -2.627 16.781 1 96.25 120 ARG B C 1
ATOM 2319 O O . ARG B 1 120 ? -0.274 -2.824 17.812 1 96.25 120 ARG B O 1
ATOM 2326 N N . ASP B 1 121 ? 1.622 -2.9 16.641 1 96.19 121 ASP B N 1
ATOM 2327 C CA . ASP B 1 121 ? 2.375 -3.43 17.781 1 96.19 121 ASP B CA 1
ATOM 2328 C C . ASP B 1 121 ? 2.35 -2.457 18.953 1 96.19 121 ASP B C 1
ATOM 2330 O O . ASP B 1 121 ? 2.295 -2.877 20.109 1 96.19 121 ASP B O 1
ATOM 2334 N N . VAL B 1 122 ? 2.361 -1.158 18.672 1 97.38 122 VAL B N 1
ATOM 2335 C CA . VAL B 1 122 ? 2.541 -0.146 19.703 1 97.38 122 VAL B CA 1
ATOM 2336 C C . VAL B 1 122 ? 1.181 0.352 20.172 1 97.38 122 VAL B C 1
ATOM 2338 O O . VAL B 1 122 ? 1.077 0.973 21.234 1 97.38 122 VAL B O 1
ATOM 2341 N N . GLY B 1 123 ? 0.14 0.139 19.422 1 97.12 123 GLY B N 1
ATOM 2342 C CA . GLY B 1 123 ? -1.19 0.593 19.797 1 97.12 123 GLY B CA 1
ATOM 2343 C C . GLY B 1 123 ? -1.532 1.961 19.234 1 97.12 123 GLY B C 1
ATOM 2344 O O . GLY B 1 123 ? -2.293 2.715 19.844 1 97.12 123 GLY B O 1
ATOM 2345 N N . ALA B 1 124 ? -0.895 2.334 18.109 1 98.25 124 ALA B N 1
ATOM 2346 C CA . ALA B 1 124 ? -1.195 3.588 17.422 1 98.25 124 ALA B CA 1
ATOM 2347 C C . ALA B 1 124 ? -2.395 3.434 16.484 1 98.25 124 ALA B C 1
ATOM 2349 O O . ALA B 1 124 ? -2.705 2.324 16.047 1 98.25 124 ALA B O 1
ATOM 2350 N N . HIS B 1 125 ? -3.105 4.508 16.219 1 98.12 125 HIS B N 1
ATOM 2351 C CA . HIS B 1 125 ? -4.184 4.535 15.234 1 98.12 125 HIS B CA 1
ATOM 2352 C C . HIS B 1 125 ? -3.639 4.465 13.812 1 98.12 125 HIS B C 1
ATOM 2354 O O . HIS B 1 125 ? -2.607 5.066 13.508 1 98.12 125 HIS B O 1
ATOM 2360 N N . LEU B 1 126 ? -4.316 3.729 13.016 1 98.44 126 LEU B N 1
ATOM 2361 C CA . LEU B 1 126 ? -3.965 3.637 11.602 1 98.44 126 LEU B CA 1
ATOM 2362 C C . LEU B 1 126 ? -4.852 4.547 10.758 1 98.44 126 LEU B C 1
ATOM 2364 O O . LEU B 1 126 ? -6.074 4.551 10.922 1 98.44 126 LEU B O 1
ATOM 2368 N N . VAL B 1 127 ? -4.211 5.266 9.852 1 98.5 127 VAL B N 1
ATOM 2369 C CA . VAL B 1 127 ? -4.957 6.219 9.039 1 98.5 127 VAL B CA 1
ATOM 2370 C C . VAL B 1 127 ? -4.484 6.137 7.59 1 98.5 127 VAL B C 1
ATOM 2372 O O . VAL B 1 127 ? -3.297 5.934 7.324 1 98.5 127 VAL B O 1
ATOM 2375 N N . SER B 1 128 ? -5.398 6.262 6.695 1 97.88 128 SER B N 1
ATOM 2376 C CA . SER B 1 128 ? -5.078 6.402 5.281 1 97.88 128 SER B CA 1
ATOM 2377 C C . SER B 1 128 ? -6.07 7.32 4.578 1 97.88 128 SER B C 1
ATOM 2379 O O . SER B 1 128 ? -7.227 7.43 4.996 1 97.88 128 SER B O 1
ATOM 2381 N N . THR B 1 129 ? -5.613 7.945 3.539 1 96.12 129 THR B N 1
ATOM 2382 C CA . THR B 1 129 ? -6.445 8.812 2.713 1 96.12 129 THR B CA 1
ATOM 2383 C C . THR B 1 129 ? -6.555 8.266 1.293 1 96.12 129 THR B C 1
ATOM 2385 O O . THR B 1 129 ? -5.551 7.883 0.692 1 96.12 129 THR B O 1
ATOM 2388 N N . ILE B 1 130 ? -7.727 8.219 0.862 1 92.38 130 ILE B N 1
ATOM 2389 C CA . ILE B 1 130 ? -8.008 7.723 -0.481 1 92.38 130 ILE B CA 1
ATOM 2390 C C . ILE B 1 130 ? -8.242 8.898 -1.428 1 92.38 130 ILE B C 1
ATOM 2392 O O . ILE B 1 130 ? -9.023 9.805 -1.125 1 92.38 130 ILE B O 1
ATOM 2396 N N . ILE B 1 131 ? -7.527 8.852 -2.518 1 86.44 131 ILE B N 1
ATOM 2397 C CA . ILE B 1 131 ? -7.738 9.797 -3.604 1 86.44 131 ILE B CA 1
ATOM 2398 C C . ILE B 1 131 ? -8.219 9.062 -4.852 1 86.44 131 ILE B C 1
ATOM 2400 O O . ILE B 1 131 ? -7.652 8.031 -5.223 1 86.44 131 ILE B O 1
ATOM 2404 N N . ASP B 1 132 ? -9.234 9.586 -5.379 1 83.12 132 ASP B N 1
ATOM 2405 C CA . ASP B 1 132 ? -9.688 9.008 -6.637 1 83.12 132 ASP B CA 1
ATOM 2406 C C . ASP B 1 132 ? -8.547 8.914 -7.645 1 83.12 132 ASP B C 1
ATOM 2408 O O . ASP B 1 132 ? -7.742 9.844 -7.766 1 83.12 132 ASP B O 1
ATOM 2412 N N . GLN B 1 133 ? -8.5 7.828 -8.414 1 76.94 133 GLN B N 1
ATOM 2413 C CA . GLN B 1 133 ? -7.367 7.562 -9.297 1 76.94 133 GLN B CA 1
ATOM 2414 C C . GLN B 1 133 ? -7.246 8.641 -10.367 1 76.94 133 GLN B C 1
ATOM 2416 O O . GLN B 1 133 ? -6.141 9.07 -10.703 1 76.94 133 GLN B O 1
ATOM 2421 N N . LYS B 1 134 ? -8.422 9 -10.953 1 80 134 LYS B N 1
ATOM 2422 C CA . LYS B 1 134 ? -8.398 10.039 -11.984 1 80 134 LYS B CA 1
ATOM 2423 C C . LYS B 1 134 ? -7.879 11.359 -11.422 1 80 134 LYS B C 1
ATOM 2425 O O . LYS B 1 134 ? -7.039 12.016 -12.039 1 80 134 LYS B O 1
ATOM 2430 N N . GLU B 1 135 ? -8.367 11.703 -10.297 1 84.25 135 GLU B N 1
ATOM 2431 C CA . GLU B 1 135 ? -7.922 12.93 -9.648 1 84.25 135 GLU B CA 1
ATOM 2432 C C . GLU B 1 135 ? -6.445 12.852 -9.273 1 84.25 135 GLU B C 1
ATOM 2434 O O . GLU B 1 135 ? -5.711 13.828 -9.422 1 84.25 135 GLU B O 1
ATOM 2439 N N . TYR B 1 136 ? -6.062 11.711 -8.875 1 83.75 136 TYR B N 1
ATOM 2440 C CA . TYR B 1 136 ? -4.656 11.516 -8.531 1 83.75 136 TYR B CA 1
ATOM 2441 C C . TYR B 1 136 ? -3.762 11.75 -9.742 1 83.75 136 TYR B C 1
ATOM 2443 O O . TYR B 1 136 ? -2.719 12.398 -9.641 1 83.75 136 TYR B O 1
ATOM 2451 N N . GLY B 1 137 ? -4.168 11.164 -10.805 1 82.38 137 GLY B N 1
ATOM 2452 C CA . GLY B 1 137 ? -3.424 11.375 -12.031 1 82.38 137 GLY B CA 1
ATOM 2453 C C . GLY B 1 137 ? -3.287 12.844 -12.406 1 82.38 137 GLY B C 1
ATOM 2454 O O . GLY B 1 137 ? -2.203 13.297 -12.781 1 82.38 137 GLY B O 1
ATOM 2455 N N . GLU B 1 138 ? -4.344 13.578 -12.25 1 84.12 138 GLU B N 1
ATOM 2456 C CA . GLU B 1 138 ? -4.336 15.008 -12.562 1 84.12 138 GLU B CA 1
ATOM 2457 C C . GLU B 1 138 ? -3.42 15.773 -11.609 1 84.12 138 GLU B C 1
ATOM 2459 O O . GLU B 1 138 ? -2.709 16.688 -12.031 1 84.12 138 GLU B O 1
ATOM 2464 N N . MET B 1 139 ? -3.477 15.398 -10.406 1 83.56 139 MET B N 1
ATOM 2465 C CA . MET B 1 139 ? -2.637 16.047 -9.406 1 83.56 139 MET B CA 1
ATOM 2466 C C . MET B 1 139 ? -1.159 15.789 -9.688 1 83.56 139 MET B C 1
ATOM 2468 O O . MET B 1 139 ? -0.33 16.688 -9.523 1 83.56 139 MET B O 1
ATOM 2472 N N . MET B 1 140 ? -0.867 14.609 -10.133 1 84.38 140 MET B N 1
ATOM 2473 C CA . MET B 1 140 ? 0.52 14.258 -10.43 1 84.38 140 MET B CA 1
ATOM 2474 C C . MET B 1 140 ? 1.042 15.055 -11.617 1 84.38 140 MET B C 1
ATOM 2476 O O . MET B 1 140 ? 2.217 15.43 -11.656 1 84.38 140 MET B O 1
ATOM 2480 N N . VAL B 1 141 ? 0.173 15.297 -12.531 1 84.62 141 VAL B N 1
ATOM 2481 C CA . VAL B 1 141 ? 0.551 16.125 -13.672 1 84.62 141 VAL B CA 1
ATOM 2482 C C . VAL B 1 141 ? 0.887 17.531 -13.211 1 84.62 141 VAL B C 1
ATOM 2484 O O . VAL B 1 141 ? 1.915 18.094 -13.594 1 84.62 141 VAL B O 1
ATOM 2487 N N . LYS B 1 142 ? 0.066 18.047 -12.414 1 83.44 142 LYS B N 1
ATOM 2488 C CA . LYS B 1 142 ? 0.292 19.391 -11.883 1 83.44 142 LYS B CA 1
ATOM 2489 C C . LYS B 1 142 ? 1.583 19.438 -11.07 1 83.44 142 LYS B C 1
ATOM 2491 O O . LYS B 1 142 ? 2.381 20.375 -11.227 1 83.44 142 LYS B O 1
ATOM 2496 N N . PHE B 1 143 ? 1.793 18.469 -10.305 1 86.69 143 PHE B N 1
ATOM 2497 C CA . PHE B 1 143 ? 2.977 18.422 -9.461 1 86.69 143 PHE B CA 1
ATOM 2498 C C . PHE B 1 143 ? 4.246 18.328 -10.305 1 86.69 143 PHE B C 1
ATOM 2500 O O . PHE B 1 143 ? 5.23 19.016 -10.023 1 86.69 143 PHE B O 1
ATOM 2507 N N . ASN B 1 144 ? 4.199 17.547 -11.266 1 84.56 144 ASN B N 1
ATOM 2508 C CA . ASN B 1 144 ? 5.383 17.359 -12.094 1 84.56 144 ASN B CA 1
ATOM 2509 C C . ASN B 1 144 ? 5.758 18.656 -12.828 1 84.56 144 ASN B C 1
ATOM 2511 O O . ASN B 1 144 ? 6.938 18.922 -13.047 1 84.56 144 ASN B O 1
ATOM 2515 N N . ARG B 1 145 ? 4.812 19.453 -13.031 1 80.38 145 ARG B N 1
ATOM 2516 C CA . ARG B 1 145 ? 5.059 20.75 -13.656 1 80.38 145 ARG B CA 1
ATOM 2517 C C . ARG B 1 145 ? 5.672 21.734 -12.664 1 80.38 145 ARG B C 1
ATOM 2519 O O . ARG B 1 145 ? 6.484 22.578 -13.039 1 80.38 145 ARG B O 1
ATOM 2526 N N . LEU B 1 146 ? 5.285 21.562 -11.453 1 77.44 146 LEU B N 1
ATOM 2527 C CA . LEU B 1 146 ? 5.676 22.516 -10.422 1 77.44 146 LEU B CA 1
ATOM 2528 C C . LEU B 1 146 ? 7.016 22.141 -9.805 1 77.44 146 LEU B C 1
ATOM 2530 O O . LEU B 1 146 ? 7.781 23 -9.383 1 77.44 146 LEU B O 1
ATOM 2534 N N . LYS B 1 147 ? 7.25 20.891 -9.719 1 75 147 LYS B N 1
ATOM 2535 C CA . LYS B 1 147 ? 8.391 20.391 -8.953 1 75 147 LYS B CA 1
ATOM 2536 C C . LYS B 1 147 ? 9.695 20.969 -9.477 1 75 147 LYS B C 1
ATOM 2538 O O . LYS B 1 147 ? 10.641 21.188 -8.711 1 75 147 LYS B O 1
ATOM 2543 N N . ASP B 1 148 ? 9.727 21.172 -10.68 1 71.25 148 ASP B N 1
ATOM 2544 C CA . ASP B 1 148 ? 10.938 21.734 -11.266 1 71.25 148 ASP B CA 1
ATOM 2545 C C . ASP B 1 148 ? 11.102 23.203 -10.891 1 71.25 148 ASP B C 1
ATOM 2547 O O . ASP B 1 148 ? 12.188 23.766 -11.031 1 71.25 148 ASP B O 1
ATOM 2551 N N . LYS B 1 149 ? 10 23.781 -10.406 1 67.75 149 LYS B N 1
ATOM 2552 C CA . LYS B 1 149 ? 10 25.219 -10.125 1 67.75 149 LYS B CA 1
ATOM 2553 C C . LYS B 1 149 ? 9.953 25.484 -8.617 1 67.75 149 LYS B C 1
ATOM 2555 O O . LYS B 1 149 ? 9.922 26.641 -8.188 1 67.75 149 LYS B O 1
ATOM 2560 N N . LEU B 1 150 ? 9.812 24.422 -7.863 1 68.06 150 LEU B N 1
ATOM 2561 C CA . LEU B 1 150 ? 9.523 24.547 -6.438 1 68.06 150 LEU B CA 1
ATOM 2562 C C . LEU B 1 150 ? 10.531 25.469 -5.75 1 68.06 150 LEU B C 1
ATOM 2564 O O . LEU B 1 150 ? 10.156 26.266 -4.895 1 68.06 150 LEU B O 1
ATOM 2568 N N . SER B 1 151 ? 11.727 25.188 -6.141 1 61.38 151 SER B N 1
ATOM 2569 C CA . SER B 1 151 ? 12.734 26.031 -5.5 1 61.38 151 SER B CA 1
ATOM 2570 C C . SER B 1 151 ? 12.461 27.5 -5.738 1 61.38 151 SER B C 1
ATOM 2572 O O . SER B 1 151 ? 12.648 28.328 -4.844 1 61.38 151 SER B O 1
ATOM 2574 N N . ASN B 1 152 ? 11.961 27.828 -6.848 1 60.06 152 ASN B N 1
ATOM 2575 C CA . ASN B 1 152 ? 11.703 29.203 -7.219 1 60.06 152 ASN B CA 1
ATOM 2576 C C . ASN B 1 152 ? 10.398 29.719 -6.613 1 60.06 152 ASN B C 1
ATOM 2578 O O . ASN B 1 152 ? 10.281 30.906 -6.297 1 60.06 152 ASN B O 1
ATOM 2582 N N . VAL B 1 153 ? 9.469 28.922 -6.449 1 57.81 153 VAL B N 1
ATOM 2583 C CA . VAL B 1 153 ? 8.125 29.297 -6.02 1 57.81 153 VAL B CA 1
ATOM 2584 C C . VAL B 1 153 ? 8.148 29.688 -4.543 1 57.81 153 VAL B C 1
ATOM 2586 O O . VAL B 1 153 ? 7.504 30.656 -4.141 1 57.81 153 VAL B O 1
ATOM 2589 N N . TYR B 1 154 ? 8.859 28.844 -3.799 1 57.44 154 TYR B N 1
ATOM 2590 C CA . TYR B 1 154 ? 8.914 29.203 -2.387 1 57.44 154 TYR B CA 1
ATOM 2591 C C . TYR B 1 154 ? 9.422 30.625 -2.211 1 57.44 154 TYR B C 1
ATOM 2593 O O . TYR B 1 154 ? 9.008 31.344 -1.293 1 57.44 154 TYR B O 1
ATOM 2601 N N . SER B 1 155 ? 10.266 30.984 -3.029 1 53.91 155 SER B N 1
ATOM 2602 C CA . SER B 1 155 ? 10.914 32.281 -2.836 1 53.91 155 SER B CA 1
ATOM 2603 C C . SER B 1 155 ? 9.961 33.406 -3.146 1 53.91 155 SER B C 1
ATOM 2605 O O . SER B 1 155 ? 10.102 34.531 -2.609 1 53.91 155 SER B O 1
ATOM 2607 N N . LYS B 1 156 ? 9 33.25 -4.062 1 53.44 156 LYS B N 1
ATOM 2608 C CA . LYS B 1 156 ? 8.266 34.438 -4.531 1 53.44 156 LYS B CA 1
ATOM 2609 C C . LYS B 1 156 ? 6.992 34.625 -3.719 1 53.44 156 LYS B C 1
ATOM 2611 O O . LYS B 1 156 ? 6.234 35.562 -3.977 1 53.44 156 LYS B O 1
ATOM 2616 N N . GLY B 1 157 ? 6.77 34.031 -2.762 1 56.06 157 GLY B N 1
ATOM 2617 C CA . GLY B 1 157 ? 5.68 34.344 -1.844 1 56.06 157 GLY B CA 1
ATOM 2618 C C . GLY B 1 157 ? 4.352 33.75 -2.287 1 56.06 157 GLY B C 1
ATOM 2619 O O . GLY B 1 157 ? 3.389 33.719 -1.517 1 56.06 157 GLY B O 1
ATOM 2620 N N . ASP B 1 158 ? 4.109 33.531 -3.57 1 60.12 158 ASP B N 1
ATOM 2621 C CA . ASP B 1 158 ? 2.766 33.125 -3.967 1 60.12 158 ASP B CA 1
ATOM 2622 C C . ASP B 1 158 ? 2.578 31.609 -3.783 1 60.12 158 ASP B C 1
ATOM 2624 O O . ASP B 1 158 ? 2.355 30.875 -4.754 1 60.12 158 ASP B O 1
ATOM 2628 N N . CYS B 1 159 ? 2.676 31.141 -2.635 1 67.75 159 CYS B N 1
ATOM 2629 C CA . CYS B 1 159 ? 2.703 29.734 -2.299 1 67.75 159 CYS B CA 1
ATOM 2630 C C . CYS B 1 159 ? 1.302 29.125 -2.332 1 67.75 159 CYS B C 1
ATOM 2632 O O . CYS B 1 159 ? 1.115 28 -2.775 1 67.75 159 CYS B O 1
ATOM 2634 N N . ARG B 1 160 ? 0.279 29.891 -2.154 1 75.38 160 ARG B N 1
ATOM 2635 C CA . ARG B 1 160 ? -1.073 29.344 -2.059 1 75.38 160 ARG B CA 1
ATOM 2636 C C . ARG B 1 160 ? -1.604 28.953 -3.434 1 75.38 160 ARG B C 1
ATOM 2638 O O . ARG B 1 160 ? -2.131 27.859 -3.613 1 75.38 160 ARG B O 1
ATOM 2645 N N . SER B 1 161 ? -1.462 29.859 -4.359 1 71 161 SER B N 1
ATOM 2646 C CA . SER B 1 161 ? -2.018 29.594 -5.68 1 71 161 SER B CA 1
ATOM 2647 C C . SER B 1 161 ? -1.378 28.359 -6.312 1 71 161 SER B C 1
ATOM 2649 O O . SER B 1 161 ? -2.061 27.562 -6.961 1 71 161 SER B O 1
ATOM 2651 N N . TYR B 1 162 ? -0.191 28.062 -6.043 1 71.19 162 TYR B N 1
ATOM 2652 C CA . TYR B 1 162 ? 0.525 26.969 -6.68 1 71.19 162 TYR B CA 1
ATOM 2653 C C . TYR B 1 162 ? 0.306 25.656 -5.922 1 71.19 162 TYR B C 1
ATOM 2655 O O . TYR B 1 162 ? -0.055 24.641 -6.516 1 71.19 162 TYR B O 1
ATOM 2663 N N . PHE B 1 163 ? 0.314 25.781 -4.676 1 76.75 163 PHE B N 1
ATOM 2664 C CA . PHE B 1 163 ? 0.446 24.531 -3.938 1 76.75 163 PHE B CA 1
ATOM 2665 C C . PHE B 1 163 ? -0.917 24.031 -3.477 1 76.75 163 PHE B C 1
ATOM 2667 O O . PHE B 1 163 ? -1.146 22.812 -3.398 1 76.75 163 PHE B O 1
ATOM 2674 N N . CYS B 1 164 ? -1.813 24.969 -3.385 1 83.12 164 CYS B N 1
ATOM 2675 C CA . CYS B 1 164 ? -3.107 24.531 -2.869 1 83.12 164 CYS B CA 1
ATOM 2676 C C . CYS B 1 164 ? -3.891 23.766 -3.93 1 83.12 164 CYS B C 1
ATOM 2678 O O . CYS B 1 164 ? -4.797 23 -3.605 1 83.12 164 CYS B O 1
ATOM 2680 N N . ASP B 1 165 ? -3.443 23.906 -5.16 1 78.75 165 ASP B N 1
ATOM 2681 C CA . ASP B 1 165 ? -4.055 23.188 -6.27 1 78.75 165 ASP B CA 1
ATOM 2682 C C . ASP B 1 165 ? -3.635 21.719 -6.266 1 78.75 165 ASP B C 1
ATOM 2684 O O . ASP B 1 165 ? -4.227 20.891 -6.969 1 78.75 165 ASP B O 1
ATOM 2688 N N . LEU B 1 166 ? -2.689 21.391 -5.434 1 82.5 166 LEU B N 1
ATOM 2689 C CA . LEU B 1 166 ? -2.219 20.016 -5.348 1 82.5 166 LEU B CA 1
ATOM 2690 C C . LEU B 1 166 ? -3.025 19.234 -4.32 1 82.5 166 LEU B C 1
ATOM 2692 O O . LEU B 1 166 ? -2.748 18.047 -4.078 1 82.5 166 LEU B O 1
ATOM 2696 N N . MET B 1 167 ? -3.986 19.875 -3.787 1 84.12 167 MET B N 1
ATOM 2697 C CA . MET B 1 167 ? -4.84 19.203 -2.809 1 84.12 167 MET B CA 1
ATOM 2698 C C . MET B 1 167 ? -6.219 18.922 -3.396 1 84.12 167 MET B C 1
ATOM 2700 O O . MET B 1 167 ? -6.676 19.641 -4.289 1 84.12 167 MET B O 1
ATOM 2704 N N . SER B 1 168 ? -6.699 17.812 -3.02 1 79.31 168 SER B N 1
ATOM 2705 C CA . SER B 1 168 ? -8.055 17.438 -3.412 1 79.31 168 SER B CA 1
ATOM 2706 C C . SER B 1 168 ? -9.062 17.797 -2.326 1 79.31 168 SER B C 1
ATOM 2708 O O . SER B 1 168 ? -8.742 17.766 -1.137 1 79.31 168 SER B O 1
ATOM 2710 N N . SER B 1 169 ? -10.18 18.234 -2.75 1 68.75 169 SER B N 1
ATOM 2711 C CA . SER B 1 169 ? -11.242 18.5 -1.782 1 68.75 169 SER B CA 1
ATOM 2712 C C . SER B 1 169 ? -12.125 17.281 -1.574 1 68.75 169 SER B C 1
ATOM 2714 O O . SER B 1 169 ? -12.992 17.281 -0.7 1 68.75 169 SER B O 1
ATOM 2716 N N . THR B 1 170 ? -11.773 16.297 -2.174 1 76.38 170 THR B N 1
ATOM 2717 C CA . THR B 1 170 ? -12.742 15.203 -2.133 1 76.38 170 THR B CA 1
ATOM 2718 C C . THR B 1 170 ? -12.109 13.93 -1.586 1 76.38 170 THR B C 1
ATOM 2720 O O . THR B 1 170 ? -12.648 12.836 -1.753 1 76.38 170 THR B O 1
ATOM 2723 N N . THR B 1 171 ? -10.969 14.102 -0.991 1 88.38 171 THR B N 1
ATOM 2724 C CA . THR B 1 171 ? -10.305 12.914 -0.464 1 88.38 171 THR B CA 1
ATOM 2725 C C . THR B 1 171 ? -11.055 12.367 0.748 1 88.38 171 THR B C 1
ATOM 2727 O O . THR B 1 171 ? -11.812 13.094 1.396 1 88.38 171 THR B O 1
ATOM 2730 N N . ARG B 1 172 ? -11.047 11.164 0.985 1 93.19 172 ARG B N 1
ATOM 2731 C CA . ARG B 1 172 ? -11.602 10.5 2.16 1 93.19 172 ARG B CA 1
ATOM 2732 C C . ARG B 1 172 ? -10.484 9.969 3.059 1 93.19 172 ARG B C 1
ATOM 2734 O O . ARG B 1 172 ? -9.719 9.094 2.656 1 93.19 172 ARG B O 1
ATOM 2741 N N . THR B 1 173 ? -10.438 10.539 4.223 1 97.19 173 THR B N 1
ATOM 2742 C CA . THR B 1 173 ? -9.492 10.062 5.23 1 97.19 173 THR B CA 1
ATOM 2743 C C . THR B 1 173 ? -10.18 9.117 6.211 1 97.19 173 THR B C 1
ATOM 2745 O O . THR B 1 173 ? -11.266 9.414 6.715 1 97.19 173 THR B O 1
ATOM 2748 N N . ILE B 1 174 ? -9.539 8 6.445 1 98.25 174 ILE B N 1
ATOM 2749 C CA . ILE B 1 174 ? -10.133 6.973 7.289 1 98.25 174 ILE B CA 1
ATOM 2750 C C . ILE B 1 174 ? -9.18 6.625 8.43 1 98.25 174 ILE B C 1
ATOM 2752 O O . ILE B 1 174 ? -8 6.348 8.203 1 98.25 174 ILE B O 1
ATOM 2756 N N . VAL B 1 175 ? -9.656 6.684 9.648 1 98.38 175 VAL B N 1
ATOM 2757 C CA . VAL B 1 175 ? -8.977 6.117 10.812 1 98.38 175 VAL B CA 1
ATOM 2758 C C . VAL B 1 175 ? -9.539 4.73 11.109 1 98.38 175 VAL B C 1
ATOM 2760 O O . VAL B 1 175 ? -10.734 4.586 11.406 1 98.38 175 VAL B O 1
ATOM 2763 N N . PHE B 1 176 ? -8.656 3.742 11.078 1 96.31 176 PHE B N 1
ATOM 2764 C CA . PHE B 1 176 ? -9.141 2.367 11.102 1 96.31 176 PHE B CA 1
ATOM 2765 C C . PHE B 1 176 ? -9.219 1.84 12.523 1 96.31 176 PHE B C 1
ATOM 2767 O O . PHE B 1 176 ? -9.969 0.9 12.805 1 96.31 176 PHE B O 1
ATOM 2774 N N . PHE B 1 177 ? -8.328 2.301 13.422 1 91.69 177 PHE B N 1
ATOM 2775 C CA . PHE B 1 177 ? -8.344 1.928 14.836 1 91.69 177 PHE B CA 1
ATOM 2776 C C . PHE B 1 177 ? -8.195 3.158 15.719 1 91.69 177 PHE B C 1
ATOM 2778 O O . PHE B 1 177 ? -7.641 4.172 15.297 1 91.69 177 PHE B O 1
#

Secondary structure (DSSP, 8-state):
--EEEEEE-S-SHHHHHHHHHHHTT-SB-SS-------SEEEEEE-TT-HHHHHHHHHHIIIII----EEEEE-SSSS--SHHHHHHHHHHHHHH--TT-EEE--SS-HHHHHHHHHHHHHHTPEEEEEE--HHHHHHHHHHHHHHHTTHHHHHHHS-HHHHHGGGS-SS-EEEE--/--EEEEEE-S-SHHHHHHHHHHHHT-SB-SS-------SEEEEEE-TT-HHHHHHHHHHIIIII----EEEEE-SSSS--SHHHHHHHHHHHHHH--TT-EEE--SS-HHHHHHHHHHHHHHTPEEEEEE--HHHHHHHHHHHHHHHTTHHHHHHHS-HHHHHGGGS-SS-EEEE--

Nearest PDB structures (foldseek):
  7z55-assembly1_AAA  TM=8.492E-01  e=5.368E-14  Saccharolobus islandicus REY15A
  7ygl-assembly1_A  TM=8.557E-01  e=1.550E-12  Saccharolobus solfataricus P2
  7z56-assembly1_AAA  TM=8.141E-01  e=2.409E-13  Saccharolobus islandicus REY15A
  7yhl-assembly1_A  TM=8.420E-01  e=5.259E-13  Saccharolobus solfataricus P2
  8htw-assembly1_A  TM=8.128E-01  e=1.018E-12  Saccharolobus solfataricus P2

pLDDT: mean 90.49, std 10.51, range [52.16, 98.81]

Radius of gyration: 20.14 Å; Cα contacts (8 Å, |Δi|>4): 738; chains: 2; bounding box: 38×62×53 Å